Protein AF-A0A4Q2ZAL3-F1 (afdb_monomer)

Secondary structure (DSSP, 8-state):
-BTTT-TTT-BEEEEE-PPPTTSS---PPPPEEETTEEEEEGGGGSHHHHHHHHHHHT-S---HHHHHHHHHHHHHHHHHTTTSTHHHHHHHHH--TTS-HHHHHHHHHHH-SPTTGGGT-SSTGGGS-HHHHHHHHHHHHHHHHHHHHHHHHTT-EEEETTEEEE----TTS-HHHHHHHHHHHHHHHHHHHHHTTPPPS------HHHHHHHHHHHHHHHHHHHHHHHHS------

Nearest PDB structures (foldseek):
  7r44-assembly1_L  TM=2.556E-01  e=5.831E+00  Bos taurus
  7r4c-assembly1_L  TM=2.397E-01  e=5.200E+00  Bos taurus

Sequence (238 aa):
ASKQEDPVRGLAFDFLEDTPPGVPGEDHVLTGHAGGLVTINLDETDDPKRESARQQMGEMYRTVLGHFRHEVGHYYWDRLVRDTPRLEKFREVFGDERADYATALATHYAQGPMPDWQLRHVSAYAASHPWEDWAETWAHYLHIIDTLDTAAAEGLIVQDGQNQTVIQPPRGRPFAEIATEWRNVRLLLNGLNRSMGLPDPYPFFLAEAVIAKLTLIHQWVAEVGSAAQIAIPNPGLA

Mean predicted aligned error: 8.81 Å

Radius of gyration: 19.68 Å; Cα contacts (8 Å, |Δi|>4): 291; chains: 1; bounding box: 65×46×46 Å

Solvent-accessible surface area (backbone atoms only — not comparable to full-atom values): 13404 Å² total; per-residue (Å²): 103,41,33,89,76,29,75,76,80,8,47,46,77,47,79,43,64,60,50,62,91,93,49,94,70,76,48,77,58,68,62,44,65,56,77,33,37,33,35,41,32,52,59,52,73,38,68,72,56,32,52,49,54,25,62,75,68,70,44,96,81,78,47,59,70,50,50,54,34,24,38,51,23,48,43,47,39,62,74,64,23,76,87,43,87,46,39,64,61,44,34,77,74,57,36,68,64,84,55,60,63,70,61,31,46,53,46,28,77,74,69,49,56,63,87,74,44,57,54,58,25,70,44,64,67,22,59,34,39,31,62,42,31,47,10,46,45,38,22,51,43,51,52,52,47,56,52,38,36,52,38,23,75,72,62,40,67,48,77,58,91,92,45,77,44,70,46,57,62,48,80,96,52,63,55,72,59,46,53,54,50,46,51,53,51,49,52,50,53,30,48,53,28,49,75,72,75,40,74,54,86,70,82,66,56,80,26,72,50,30,48,50,53,42,40,51,54,52,51,57,52,51,53,52,53,51,53,52,57,70,70,50,76,77,89,71,84,131

Foldseek 3Di:
DACVVPVQLHADEAEDEQDDPPDPPRDDDDQADDRRYTYAYCLCVDPVSVVVVCVVQVPPDDHSLLSVQLRVQLSVCVVQEDPDPCVVVLCVQLNDQPPDLVVLVVCCVVPWADPPCLQAAFGSQLRSGSSSSRSNLRSVLCVLQVVLQVCLVVQHWFDDPPDIDGRHRPPPDQLVNSVVVSVRVQVVQQVVQVVVVHHRNRPTDCHPSSSVSSRVVNVSVNVVVVVVVVVPPPPDDD

pLDDT: mean 84.19, std 16.05, range [35.91, 98.62]

Structure (mmCIF, N/CA/C/O backbone):
data_AF-A0A4Q2ZAL3-F1
#
_entry.id   AF-A0A4Q2ZAL3-F1
#
loop_
_atom_site.group_PDB
_atom_site.id
_atom_site.type_symbol
_atom_site.label_atom_id
_atom_site.label_alt_id
_atom_site.label_comp_id
_atom_site.label_asym_id
_atom_site.label_entity_id
_atom_site.label_seq_id
_atom_site.pdbx_PDB_ins_code
_atom_site.Cartn_x
_atom_site.Cartn_y
_atom_site.Cartn_z
_atom_site.occupancy
_atom_site.B_iso_or_equiv
_atom_site.auth_seq_id
_atom_site.auth_comp_id
_atom_site.auth_asym_id
_atom_site.auth_atom_id
_atom_site.pdbx_PDB_model_num
ATOM 1 N N . ALA A 1 1 ? -7.501 -18.041 -8.853 1.00 69.56 1 ALA A N 1
ATOM 2 C CA . ALA A 1 1 ? -6.974 -19.341 -9.283 1.00 69.56 1 ALA A CA 1
ATOM 3 C C . ALA A 1 1 ? -5.495 -19.384 -8.939 1.00 69.56 1 ALA A C 1
ATOM 5 O O . ALA A 1 1 ? -4.805 -18.393 -9.178 1.00 69.56 1 ALA A O 1
ATOM 6 N N . SER A 1 2 ? -5.028 -20.464 -8.322 1.00 72.31 2 SER A N 1
ATOM 7 C CA . SER A 1 2 ? -3.588 -20.717 -8.160 1.00 72.31 2 SER A CA 1
ATOM 8 C C . SER A 1 2 ? -2.954 -21.050 -9.517 1.00 72.31 2 SER A C 1
ATOM 10 O O . SER A 1 2 ? -3.677 -21.354 -10.466 1.00 72.31 2 SER A O 1
ATOM 12 N N . LYS A 1 3 ? -1.618 -21.056 -9.638 1.00 76.44 3 LYS A N 1
ATOM 13 C CA . LYS A 1 3 ? -0.969 -21.575 -10.864 1.00 76.44 3 LYS A CA 1
ATOM 14 C C . LYS A 1 3 ? -1.270 -23.050 -11.159 1.00 76.44 3 LYS A C 1
ATOM 16 O O . LYS A 1 3 ? -1.117 -23.470 -12.299 1.00 76.44 3 LYS A O 1
ATOM 21 N N . GLN A 1 4 ? -1.710 -23.832 -10.170 1.00 72.25 4 GLN A N 1
ATOM 22 C CA . GLN A 1 4 ? -2.159 -25.211 -10.404 1.00 72.25 4 GLN A CA 1
ATOM 23 C C . GLN A 1 4 ? -3.511 -25.249 -11.132 1.00 72.25 4 GLN A C 1
ATOM 25 O O . GLN A 1 4 ? -3.756 -26.144 -11.935 1.00 72.25 4 GLN A O 1
ATOM 30 N N . GLU A 1 5 ? -4.377 -24.271 -10.865 1.00 73.62 5 GLU A N 1
ATOM 31 C CA . GLU A 1 5 ? -5.714 -24.158 -11.460 1.00 73.62 5 GLU A CA 1
ATOM 32 C C . GLU A 1 5 ? -5.703 -23.366 -12.776 1.00 73.62 5 GLU A C 1
ATOM 34 O O . GLU A 1 5 ? -6.435 -23.690 -13.707 1.00 73.62 5 GLU A O 1
ATOM 39 N N . ASP A 1 6 ? -4.867 -22.330 -12.864 1.00 78.69 6 ASP A N 1
ATOM 40 C CA . ASP A 1 6 ? -4.648 -21.514 -14.057 1.00 78.69 6 ASP A CA 1
ATOM 41 C C . ASP A 1 6 ? -3.136 -21.300 -14.247 1.00 78.69 6 ASP A C 1
ATOM 43 O O . ASP A 1 6 ? -2.566 -20.360 -13.687 1.00 78.69 6 ASP A O 1
ATOM 47 N N . PRO A 1 7 ? -2.456 -22.153 -15.033 1.00 81.00 7 PRO A N 1
ATOM 48 C CA . PRO A 1 7 ? -1.010 -22.053 -15.237 1.00 81.00 7 PRO A CA 1
ATOM 49 C C . PRO A 1 7 ? -0.554 -20.716 -15.835 1.00 81.00 7 PRO A C 1
ATOM 51 O O . PRO A 1 7 ? 0.577 -20.283 -15.604 1.00 81.00 7 PRO A O 1
ATOM 54 N N . VAL A 1 8 ? -1.434 -20.046 -16.586 1.00 76.12 8 VAL A N 1
ATOM 55 C CA . VAL A 1 8 ? -1.105 -18.830 -17.337 1.00 76.12 8 VAL A CA 1
ATOM 56 C C . VAL A 1 8 ? -1.305 -17.580 -16.484 1.00 76.12 8 VAL A C 1
ATOM 58 O O . VAL A 1 8 ? -0.465 -16.686 -16.518 1.00 76.12 8 VAL A O 1
ATOM 61 N N . ARG A 1 9 ? -2.395 -17.497 -15.713 1.00 79.50 9 ARG A N 1
ATOM 62 C CA . ARG A 1 9 ? -2.769 -16.279 -14.963 1.00 79.50 9 ARG A CA 1
ATOM 63 C C . ARG A 1 9 ? -2.878 -16.478 -13.458 1.00 79.50 9 ARG A C 1
ATOM 65 O O . ARG A 1 9 ? -3.244 -15.537 -12.758 1.00 79.50 9 ARG A O 1
ATOM 72 N N . GLY A 1 10 ? -2.618 -17.681 -12.964 1.00 71.44 10 GLY A N 1
ATOM 73 C CA . GLY A 1 10 ? -2.665 -17.990 -11.546 1.00 71.44 10 GLY A CA 1
ATOM 74 C C . GLY A 1 10 ? -1.479 -17.424 -10.771 1.00 71.44 10 GLY A C 1
ATOM 75 O O . GLY A 1 10 ? -0.425 -17.129 -11.344 1.00 71.44 10 GLY A O 1
ATOM 76 N N . LEU A 1 11 ? -1.675 -17.314 -9.457 1.00 82.69 11 LEU A N 1
ATOM 77 C CA . LEU A 1 11 ? -0.669 -16.878 -8.489 1.00 82.69 11 LEU A CA 1
ATOM 78 C C . LEU A 1 11 ? 0.021 -18.094 -7.849 1.00 82.69 11 LEU A C 1
ATOM 80 O O . LEU A 1 11 ? -0.647 -19.079 -7.513 1.00 82.69 11 LEU A O 1
ATOM 84 N N . ALA A 1 12 ? 1.338 -18.029 -7.690 1.00 78.50 12 ALA A N 1
ATOM 85 C CA . ALA A 1 12 ? 2.143 -18.970 -6.915 1.00 78.50 12 ALA A CA 1
ATOM 86 C C . ALA A 1 12 ? 3.263 -18.231 -6.180 1.00 78.50 12 ALA A C 1
ATOM 88 O O . ALA A 1 12 ? 3.610 -17.107 -6.545 1.00 78.50 12 ALA A O 1
ATOM 89 N N . PHE A 1 13 ? 3.817 -18.888 -5.165 1.00 82.25 13 PHE A N 1
ATOM 90 C CA . PHE A 1 13 ? 4.868 -18.346 -4.315 1.00 82.25 13 PHE A CA 1
ATOM 91 C C . PHE A 1 13 ? 6.033 -19.326 -4.260 1.00 82.25 13 PHE A C 1
ATOM 93 O O . PHE A 1 13 ? 5.815 -20.484 -3.902 1.00 82.25 13 PHE A O 1
ATOM 100 N N . ASP A 1 14 ? 7.231 -18.841 -4.575 1.00 80.62 14 ASP A N 1
ATOM 101 C CA . ASP A 1 14 ? 8.486 -19.571 -4.404 1.00 80.62 14 ASP A CA 1
ATOM 102 C C . ASP A 1 14 ? 9.310 -18.907 -3.300 1.00 80.62 14 ASP A C 1
ATOM 104 O O . ASP A 1 14 ? 9.553 -17.702 -3.315 1.00 80.62 14 ASP A O 1
ATOM 108 N N . PHE A 1 15 ? 9.744 -19.708 -2.331 1.00 78.69 15 PHE A N 1
ATOM 109 C CA . PHE A 1 15 ? 10.637 -19.282 -1.257 1.00 78.69 15 PHE A CA 1
ATOM 110 C C . PHE A 1 15 ? 11.988 -19.947 -1.492 1.00 78.69 15 PHE A C 1
ATOM 112 O O . PHE A 1 15 ? 12.093 -21.170 -1.386 1.00 78.69 15 PHE A O 1
ATOM 119 N N . LEU A 1 16 ? 12.993 -19.155 -1.860 1.00 77.81 16 LEU A N 1
ATOM 120 C CA . LEU A 1 16 ? 14.310 -19.645 -2.273 1.00 77.81 16 LEU A CA 1
ATOM 121 C C . LEU A 1 16 ? 15.399 -19.023 -1.391 1.00 77.81 16 LEU A C 1
ATOM 123 O O . LEU A 1 16 ? 15.228 -17.916 -0.898 1.00 77.81 16 LEU A O 1
ATOM 127 N N . GLU A 1 17 ? 16.504 -19.730 -1.184 1.00 74.38 17 GLU A N 1
ATOM 128 C CA . GLU A 1 17 ? 17.679 -19.249 -0.443 1.00 74.38 17 GLU A CA 1
ATOM 129 C C . GLU A 1 17 ? 18.852 -19.094 -1.413 1.00 74.38 17 GLU A C 1
ATOM 131 O O . GLU A 1 17 ? 18.935 -19.829 -2.403 1.00 74.38 17 GLU A O 1
ATOM 136 N N . ASP A 1 18 ? 19.752 -18.154 -1.126 1.00 70.88 18 ASP A N 1
ATOM 137 C CA . ASP A 1 18 ? 20.992 -18.008 -1.880 1.00 70.88 18 ASP A CA 1
ATOM 138 C C . ASP A 1 18 ? 21.815 -19.299 -1.830 1.00 70.88 18 ASP A C 1
ATOM 140 O O . ASP A 1 18 ? 21.928 -19.982 -0.806 1.00 70.88 18 ASP A O 1
ATOM 144 N N . THR A 1 19 ? 22.447 -19.623 -2.954 1.00 68.12 19 THR A N 1
ATOM 145 C CA . THR A 1 19 ? 23.342 -20.779 -3.002 1.00 68.12 19 THR A CA 1
ATOM 146 C C . THR A 1 19 ? 24.605 -20.467 -2.180 1.00 68.12 19 THR A C 1
ATOM 148 O O . THR A 1 19 ? 25.202 -19.407 -2.380 1.00 68.12 19 THR A O 1
ATOM 151 N N . PRO A 1 20 ? 25.058 -21.347 -1.261 1.00 61.41 20 PRO A N 1
ATOM 152 C CA . PRO A 1 20 ? 26.217 -21.057 -0.420 1.00 61.41 20 PRO A CA 1
ATOM 153 C C . PRO A 1 20 ? 27.490 -20.753 -1.233 1.00 61.41 20 PRO A C 1
ATOM 155 O O . PRO A 1 20 ? 27.716 -21.394 -2.267 1.00 61.41 20 PRO A O 1
ATOM 158 N N . PRO A 1 21 ? 28.375 -19.856 -0.748 1.00 57.16 21 PRO A N 1
ATOM 159 C CA . PRO A 1 21 ? 29.611 -19.512 -1.446 1.00 57.16 21 PRO A CA 1
ATOM 160 C C . PRO A 1 21 ? 30.461 -20.753 -1.753 1.00 57.16 21 PRO A C 1
ATOM 162 O O . PRO A 1 21 ? 30.741 -21.559 -0.861 1.00 57.16 21 PRO A O 1
ATOM 165 N N . GLY A 1 22 ? 30.911 -20.892 -3.003 1.00 56.88 22 GLY A N 1
ATOM 166 C CA . GLY A 1 22 ? 31.767 -22.004 -3.441 1.00 56.88 22 GLY A CA 1
ATOM 167 C C . GLY A 1 22 ? 31.043 -23.219 -4.036 1.00 56.88 22 GLY A C 1
ATOM 168 O O . GLY A 1 22 ? 31.703 -24.209 -4.365 1.00 56.88 22 GLY A O 1
ATOM 169 N N . VAL A 1 23 ? 29.721 -23.158 -4.220 1.00 59.03 23 VAL A N 1
ATOM 170 C CA . VAL A 1 23 ? 28.961 -24.127 -5.029 1.00 59.03 23 VAL A CA 1
ATOM 171 C C . VAL A 1 23 ? 28.851 -23.607 -6.475 1.00 59.03 23 VAL A C 1
ATOM 173 O O . VAL A 1 23 ? 28.611 -22.418 -6.670 1.00 59.03 23 VAL A O 1
ATOM 176 N N . PRO A 1 24 ? 29.039 -24.443 -7.519 1.00 46.25 24 PRO A N 1
ATOM 177 C CA . PRO A 1 24 ? 28.851 -24.009 -8.903 1.00 46.25 24 PRO A CA 1
ATOM 178 C C . PRO A 1 24 ? 27.399 -23.573 -9.155 1.00 46.25 24 PRO A C 1
ATOM 180 O O . PRO A 1 24 ? 26.490 -24.380 -8.977 1.00 46.25 24 PRO A O 1
ATOM 183 N N . GLY A 1 25 ? 27.214 -22.329 -9.608 1.00 55.16 25 GLY A N 1
ATOM 184 C CA . GLY A 1 25 ? 25.901 -21.690 -9.747 1.00 55.16 25 GLY A CA 1
ATOM 185 C C . GLY A 1 25 ? 25.604 -20.758 -8.574 1.00 55.16 25 GLY A C 1
ATOM 186 O O . GLY A 1 25 ? 24.650 -20.994 -7.847 1.00 55.16 25 GLY A O 1
ATOM 187 N N . GLU A 1 26 ? 26.452 -19.742 -8.360 1.00 49.91 26 GLU A N 1
ATOM 188 C CA . GLU A 1 26 ? 26.201 -18.648 -7.407 1.00 49.91 26 GLU A CA 1
ATOM 189 C C . GLU A 1 26 ? 24.982 -17.832 -7.864 1.00 49.91 26 GLU A C 1
ATOM 191 O O . GLU A 1 26 ? 25.101 -16.731 -8.402 1.00 49.91 26 GLU A O 1
ATOM 196 N N . ASP A 1 27 ? 23.799 -18.405 -7.688 1.00 60.34 27 ASP A N 1
ATOM 197 C CA . ASP A 1 27 ? 22.540 -17.748 -7.978 1.00 60.34 27 ASP A CA 1
ATOM 198 C C . ASP A 1 27 ? 22.143 -16.971 -6.723 1.00 60.34 27 ASP A C 1
ATOM 200 O O . ASP A 1 27 ? 21.700 -17.542 -5.723 1.00 60.34 27 ASP A O 1
ATOM 204 N N . HIS A 1 28 ? 22.369 -15.657 -6.768 1.00 65.69 28 HIS A N 1
ATOM 205 C CA . HIS A 1 28 ? 21.757 -14.730 -5.827 1.00 65.69 28 HIS A CA 1
ATOM 206 C C . HIS A 1 28 ? 20.267 -14.643 -6.157 1.00 65.69 28 HIS A C 1
ATOM 208 O O . HIS A 1 28 ? 19.887 -14.242 -7.264 1.00 65.69 28 HIS A O 1
ATOM 214 N N . VAL A 1 29 ? 19.419 -15.049 -5.217 1.00 70.88 29 VAL A N 1
ATOM 215 C CA . VAL A 1 29 ? 17.972 -15.023 -5.392 1.00 70.88 29 VAL A CA 1
ATOM 216 C C . VAL A 1 29 ? 17.500 -13.585 -5.216 1.00 70.88 29 VAL A C 1
ATOM 218 O O . VAL A 1 29 ? 17.662 -12.977 -4.162 1.00 70.88 29 VAL A O 1
ATOM 221 N N . LEU A 1 30 ? 16.858 -13.031 -6.240 1.00 70.62 30 LEU A N 1
ATOM 222 C CA . LEU A 1 30 ? 16.178 -11.746 -6.116 1.00 70.62 30 LEU A CA 1
ATOM 223 C C . LEU A 1 30 ? 14.709 -11.971 -5.761 1.00 70.62 30 LEU A C 1
ATOM 225 O O . LEU A 1 30 ? 14.020 -12.771 -6.398 1.00 70.62 30 LEU A O 1
ATOM 229 N N . THR A 1 31 ? 14.232 -11.232 -4.762 1.00 74.25 31 THR A N 1
ATOM 230 C CA . THR A 1 31 ? 12.798 -11.081 -4.520 1.00 74.25 31 THR A CA 1
ATOM 231 C C . THR A 1 31 ? 12.175 -10.297 -5.669 1.00 74.25 31 THR A C 1
ATOM 233 O O . THR A 1 31 ? 12.729 -9.287 -6.102 1.00 74.25 31 THR A O 1
ATOM 236 N N . GLY A 1 32 ? 11.042 -10.772 -6.178 1.00 75.19 32 GLY A N 1
ATOM 237 C CA . GLY A 1 32 ? 10.364 -10.147 -7.307 1.00 75.19 32 GLY A CA 1
ATOM 238 C C . GLY A 1 32 ? 9.157 -10.943 -7.786 1.00 75.19 32 GLY A C 1
ATOM 239 O O . GLY A 1 32 ? 8.795 -11.974 -7.211 1.00 75.19 32 GLY A O 1
ATOM 240 N N . HIS A 1 33 ? 8.558 -10.499 -8.888 1.00 82.44 33 HIS A N 1
ATOM 241 C CA . HIS A 1 33 ? 7.460 -11.199 -9.544 1.00 82.44 33 HIS A CA 1
ATOM 242 C C . HIS A 1 33 ? 7.735 -11.429 -11.033 1.00 82.44 33 HIS A C 1
ATOM 244 O O . HIS A 1 33 ? 8.322 -10.604 -11.730 1.00 82.44 33 HIS A O 1
ATOM 250 N N . ALA A 1 34 ? 7.234 -12.548 -11.552 1.00 80.00 34 ALA A N 1
ATOM 251 C CA . ALA A 1 34 ? 7.218 -12.840 -12.979 1.00 80.00 34 ALA A CA 1
ATOM 252 C C . ALA A 1 34 ? 5.958 -13.631 -13.346 1.00 80.00 34 ALA A C 1
ATOM 254 O O . ALA A 1 34 ? 5.788 -14.786 -12.957 1.00 80.00 34 ALA A O 1
ATOM 255 N N . GLY A 1 35 ? 5.038 -13.006 -14.091 1.00 71.62 35 GLY A N 1
ATOM 256 C CA . GLY A 1 35 ? 3.837 -13.674 -14.606 1.00 71.62 35 GLY A CA 1
ATOM 257 C C . GLY A 1 35 ? 2.975 -14.339 -13.526 1.00 71.62 35 GLY A C 1
ATOM 258 O O . GLY A 1 35 ? 2.424 -15.412 -13.765 1.00 71.62 35 GLY A O 1
ATOM 259 N N . GLY A 1 36 ? 2.897 -13.757 -12.326 1.00 70.38 36 GLY A N 1
ATOM 260 C CA . GLY A 1 36 ? 2.173 -14.315 -11.177 1.00 70.38 36 GLY A CA 1
ATOM 261 C C . GLY A 1 36 ? 2.925 -15.385 -10.381 1.00 70.38 36 GLY A C 1
ATOM 262 O O . GLY A 1 36 ? 2.322 -16.020 -9.524 1.00 70.38 36 GLY A O 1
ATOM 263 N N . LEU A 1 37 ? 4.207 -15.629 -10.645 1.00 79.44 37 LEU A N 1
ATOM 264 C CA . LEU A 1 37 ? 5.093 -16.268 -9.673 1.00 79.44 37 LEU A CA 1
ATOM 265 C C . LEU A 1 37 ? 5.758 -15.163 -8.852 1.00 79.44 37 LEU A C 1
ATOM 267 O O . LEU A 1 37 ? 6.435 -14.319 -9.432 1.00 79.44 37 LEU A O 1
ATOM 271 N N . VAL A 1 38 ? 5.524 -15.146 -7.543 1.00 79.50 38 VAL A N 1
ATOM 272 C CA . VAL A 1 38 ? 6.193 -14.238 -6.605 1.00 79.50 38 VAL A CA 1
ATOM 273 C C . VAL A 1 38 ? 7.307 -15.019 -5.919 1.00 79.50 38 VAL A C 1
ATOM 275 O O . VAL A 1 38 ? 7.030 -15.990 -5.213 1.00 79.50 38 VAL A O 1
ATOM 278 N N . THR A 1 39 ? 8.548 -14.605 -6.137 1.00 79.69 39 THR A N 1
ATOM 279 C CA . THR A 1 39 ? 9.733 -15.208 -5.525 1.00 79.69 39 THR A CA 1
ATOM 280 C C . THR A 1 39 ? 10.160 -14.358 -4.340 1.00 79.69 39 THR A C 1
ATOM 282 O O . THR A 1 39 ? 10.277 -13.143 -4.471 1.00 79.69 39 THR A O 1
ATOM 285 N N . ILE A 1 40 ? 10.397 -14.990 -3.195 1.00 75.12 40 ILE A N 1
ATOM 286 C CA . ILE A 1 40 ? 10.907 -14.352 -1.980 1.00 75.12 40 ILE A CA 1
ATOM 287 C C . ILE A 1 40 ? 12.257 -14.978 -1.644 1.00 75.12 40 ILE A C 1
ATOM 289 O O . ILE A 1 40 ? 12.344 -16.200 -1.480 1.00 75.12 40 ILE A O 1
ATOM 293 N N . ASN A 1 41 ? 13.291 -14.148 -1.501 1.00 75.81 41 ASN A N 1
ATOM 294 C CA . ASN A 1 41 ? 14.559 -14.605 -0.946 1.00 75.81 41 ASN A CA 1
ATOM 295 C C . ASN A 1 41 ? 14.422 -14.799 0.575 1.00 75.81 41 ASN A C 1
ATOM 297 O O . ASN A 1 41 ? 14.104 -13.866 1.315 1.00 75.81 41 ASN A O 1
ATOM 301 N N . LEU A 1 42 ? 14.669 -16.020 1.046 1.00 70.25 42 LEU A N 1
ATOM 302 C CA . LEU A 1 42 ? 14.643 -16.401 2.454 1.00 70.25 42 LEU A CA 1
ATOM 303 C C . LEU A 1 42 ? 15.673 -15.633 3.288 1.00 70.25 42 LEU A C 1
ATOM 305 O O . LEU A 1 42 ? 15.422 -15.398 4.468 1.00 70.25 42 LEU A O 1
ATOM 309 N N . ASP A 1 43 ? 16.758 -15.145 2.690 1.00 65.88 43 ASP A N 1
ATOM 310 C CA . ASP A 1 43 ? 17.723 -14.283 3.374 1.00 65.88 43 ASP A CA 1
ATOM 311 C C . ASP A 1 43 ? 17.122 -12.945 3.832 1.00 65.88 43 ASP A C 1
ATOM 313 O O . ASP A 1 43 ? 17.628 -12.334 4.775 1.00 65.88 43 ASP A O 1
ATOM 317 N N . GLU A 1 44 ? 16.000 -12.501 3.252 1.00 58.69 44 GLU A N 1
ATOM 318 C CA . GLU A 1 44 ? 15.270 -11.328 3.748 1.00 58.69 44 GLU A CA 1
ATOM 319 C C . GLU A 1 44 ? 14.560 -11.577 5.086 1.00 58.69 44 GLU A C 1
ATOM 321 O O . GLU A 1 44 ? 14.150 -10.624 5.753 1.00 58.69 44 GLU A O 1
ATOM 326 N N . THR A 1 45 ? 14.401 -12.842 5.490 1.00 55.88 45 THR A N 1
ATOM 327 C CA . THR A 1 45 ? 13.811 -13.215 6.785 1.00 55.88 45 THR A CA 1
ATOM 328 C C . THR A 1 45 ? 14.814 -13.141 7.942 1.00 55.88 45 THR A C 1
ATOM 330 O O . THR A 1 45 ? 14.394 -13.151 9.098 1.00 55.88 45 THR A O 1
ATOM 333 N N . ASP A 1 46 ? 16.115 -13.010 7.653 1.00 59.34 46 ASP A N 1
ATOM 334 C CA . ASP A 1 46 ? 17.182 -12.902 8.652 1.00 59.34 46 ASP A CA 1
ATOM 335 C C . ASP A 1 46 ? 17.393 -11.436 9.082 1.00 59.34 46 ASP A C 1
ATOM 337 O O . ASP A 1 46 ? 17.803 -10.579 8.294 1.00 59.34 46 ASP A O 1
ATOM 341 N N . ASP A 1 47 ? 17.104 -11.124 10.350 1.00 56.75 47 ASP A N 1
ATOM 342 C CA . ASP A 1 47 ? 17.050 -9.751 10.877 1.00 56.75 47 ASP A CA 1
ATOM 343 C C . ASP A 1 47 ? 18.338 -8.917 10.658 1.00 56.75 47 ASP A C 1
ATOM 345 O O . ASP A 1 47 ? 18.221 -7.754 10.257 1.00 56.75 47 ASP A O 1
ATOM 349 N N . PRO A 1 48 ? 19.566 -9.447 10.847 1.00 57.22 48 PRO A N 1
ATOM 350 C CA . PRO A 1 48 ? 20.811 -8.739 10.540 1.00 57.22 48 PRO A CA 1
ATOM 351 C C . PRO A 1 48 ? 21.017 -8.451 9.046 1.00 57.22 48 PRO A C 1
ATOM 353 O O . PRO A 1 48 ? 21.453 -7.352 8.692 1.00 57.22 48 PRO A O 1
ATOM 356 N N . LYS A 1 49 ? 20.702 -9.409 8.160 1.00 56.75 49 LYS A N 1
ATOM 357 C CA . LYS A 1 49 ? 20.824 -9.229 6.702 1.00 56.75 49 LYS A CA 1
ATOM 358 C C . LYS A 1 49 ? 19.795 -8.219 6.200 1.00 56.75 49 LYS A C 1
ATOM 360 O O . LYS A 1 49 ? 20.143 -7.311 5.444 1.00 56.75 49 LYS A O 1
ATOM 365 N N . ARG A 1 50 ? 18.561 -8.303 6.706 1.00 62.00 50 ARG A N 1
ATOM 366 C CA . ARG A 1 50 ? 17.481 -7.354 6.424 1.00 62.00 50 ARG A CA 1
ATOM 367 C C . ARG A 1 50 ? 17.833 -5.944 6.871 1.00 62.00 50 ARG A C 1
ATOM 369 O O . ARG A 1 50 ? 17.630 -5.010 6.106 1.00 62.00 50 ARG A O 1
ATOM 376 N N . GLU A 1 51 ? 18.389 -5.771 8.069 1.00 57.81 51 GLU A N 1
ATOM 377 C CA . GLU A 1 51 ? 18.816 -4.457 8.557 1.00 57.81 51 GLU A CA 1
ATOM 378 C C . GLU A 1 51 ? 19.956 -3.874 7.707 1.00 57.81 51 GLU A C 1
ATOM 380 O O . GLU A 1 51 ? 19.950 -2.681 7.406 1.00 57.81 51 GLU A O 1
ATOM 385 N N . SER A 1 52 ? 20.894 -4.710 7.245 1.00 55.25 52 SER A N 1
ATOM 386 C CA . SER A 1 52 ? 21.947 -4.278 6.319 1.00 55.25 52 SER A CA 1
ATOM 387 C C . SER A 1 52 ? 21.381 -3.853 4.961 1.00 55.25 52 SER A C 1
ATOM 389 O O . SER A 1 52 ? 21.701 -2.765 4.484 1.00 55.25 52 SER A O 1
ATOM 391 N N . ALA A 1 53 ? 20.486 -4.648 4.367 1.00 54.91 53 ALA A N 1
ATOM 392 C CA . ALA A 1 53 ? 19.810 -4.306 3.115 1.00 54.91 53 ALA A CA 1
ATOM 393 C C . ALA A 1 53 ? 18.957 -3.031 3.255 1.00 54.91 53 ALA A C 1
ATOM 395 O O . ALA A 1 53 ? 18.982 -2.160 2.385 1.00 54.91 53 ALA A O 1
ATOM 396 N N . ARG A 1 54 ? 18.267 -2.879 4.392 1.00 62.91 54 ARG A N 1
ATOM 397 C CA . ARG A 1 54 ? 17.488 -1.691 4.764 1.00 62.91 54 ARG A CA 1
ATOM 398 C C . ARG A 1 54 ? 18.357 -0.431 4.790 1.00 62.91 54 ARG A C 1
ATOM 400 O O . ARG A 1 54 ? 17.980 0.592 4.223 1.00 62.91 54 ARG A O 1
ATOM 407 N N . GLN A 1 55 ? 19.535 -0.512 5.411 1.00 54.66 55 GLN A N 1
ATOM 408 C CA . GLN A 1 55 ? 20.492 0.596 5.477 1.00 54.66 55 GLN A CA 1
ATOM 409 C C . GLN A 1 55 ? 21.121 0.911 4.115 1.00 54.66 55 GLN A C 1
ATOM 411 O O . GLN A 1 55 ? 21.279 2.084 3.786 1.00 54.66 55 GLN A O 1
ATOM 416 N N . GLN A 1 56 ? 21.447 -0.109 3.315 1.00 46.09 56 GLN A N 1
ATOM 417 C CA . GLN A 1 56 ? 22.057 0.063 1.991 1.00 46.09 56 GLN A CA 1
ATOM 418 C C . GLN A 1 56 ? 21.112 0.727 0.980 1.00 46.09 56 GLN A C 1
ATOM 420 O O . GLN A 1 56 ? 21.575 1.494 0.141 1.00 46.09 56 GLN A O 1
ATOM 425 N N . MET A 1 57 ? 19.803 0.475 1.079 1.00 51.88 57 MET A N 1
ATOM 426 C CA . MET A 1 57 ? 18.795 1.053 0.177 1.00 51.88 57 MET A CA 1
ATOM 427 C C . MET A 1 57 ? 18.135 2.329 0.723 1.00 51.88 57 MET A C 1
ATOM 429 O O . MET A 1 5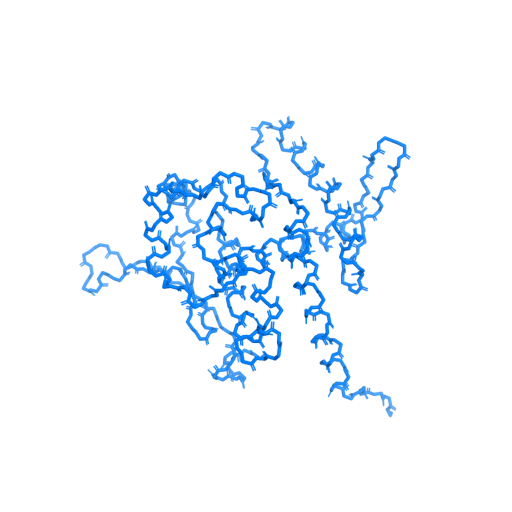7 ? 17.362 2.972 0.021 1.00 51.88 57 MET A O 1
ATOM 433 N N . GLY A 1 58 ? 18.446 2.734 1.962 1.00 48.91 58 GLY A N 1
ATOM 434 C CA . GLY A 1 58 ? 17.891 3.948 2.576 1.00 48.91 58 GLY A CA 1
ATOM 435 C C . GLY A 1 58 ? 16.392 3.864 2.893 1.00 48.91 58 GLY A C 1
ATOM 436 O O . GLY A 1 58 ? 15.742 4.886 3.119 1.00 48.91 58 GLY A O 1
ATOM 437 N N . GLU A 1 59 ? 15.827 2.659 2.927 1.00 56.66 59 GLU A N 1
ATOM 438 C CA . GLU A 1 59 ? 14.394 2.440 3.098 1.00 56.66 59 GLU A CA 1
ATOM 439 C C . GLU A 1 59 ? 14.071 2.227 4.576 1.00 56.66 59 GLU A C 1
ATOM 441 O O . GLU A 1 59 ? 14.441 1.220 5.158 1.00 56.66 59 GLU A O 1
ATOM 446 N N . MET A 1 60 ? 13.348 3.140 5.232 1.00 49.31 60 MET A N 1
ATOM 447 C CA . MET A 1 60 ? 13.051 2.991 6.670 1.00 49.31 60 MET A CA 1
ATOM 448 C C . MET A 1 60 ? 12.230 1.735 7.021 1.00 49.31 60 MET A C 1
ATOM 450 O O . MET A 1 60 ? 12.221 1.333 8.189 1.00 49.31 60 MET A O 1
ATOM 454 N N . TYR A 1 61 ? 11.546 1.116 6.053 1.00 52.84 61 TYR A N 1
ATOM 455 C CA . TYR A 1 61 ? 10.505 0.123 6.305 1.00 52.84 61 TYR A CA 1
ATOM 456 C C . TYR A 1 61 ? 10.521 -1.038 5.297 1.00 52.84 61 TYR A C 1
ATOM 458 O O . TYR A 1 61 ? 9.627 -1.172 4.468 1.00 52.84 61 TYR A O 1
ATOM 466 N N . ARG A 1 62 ? 11.532 -1.907 5.396 1.00 64.19 62 ARG A N 1
ATOM 467 C CA . ARG A 1 62 ? 11.630 -3.139 4.599 1.00 64.19 62 ARG A CA 1
ATOM 468 C C . ARG A 1 62 ? 11.325 -4.356 5.483 1.00 64.19 62 ARG A C 1
ATOM 470 O O . ARG A 1 62 ? 12.072 -4.669 6.414 1.00 64.19 62 ARG A O 1
ATOM 477 N N . THR A 1 63 ? 10.183 -5.005 5.251 1.00 70.38 63 THR A N 1
ATOM 478 C CA . THR A 1 63 ? 9.800 -6.282 5.886 1.00 70.38 63 THR A CA 1
ATOM 479 C C . THR A 1 63 ? 9.446 -7.285 4.797 1.00 70.38 63 THR A C 1
ATOM 481 O O . THR A 1 63 ? 8.912 -6.884 3.765 1.00 70.38 63 THR A O 1
ATOM 484 N N . VAL A 1 64 ? 9.672 -8.577 5.043 1.00 74.00 64 VAL A N 1
ATOM 485 C CA . VAL A 1 64 ? 9.327 -9.647 4.085 1.00 74.00 64 VAL A CA 1
ATOM 486 C C . VAL A 1 64 ? 7.844 -9.610 3.722 1.00 74.00 64 VAL A C 1
ATOM 488 O O . VAL A 1 64 ? 7.478 -9.691 2.555 1.00 74.00 64 VAL A O 1
ATOM 491 N N . LEU A 1 65 ? 6.974 -9.399 4.715 1.00 79.50 65 LEU A N 1
ATOM 492 C CA . LEU A 1 65 ? 5.539 -9.250 4.472 1.00 79.50 65 LEU A CA 1
ATOM 493 C C . LEU A 1 65 ? 5.218 -7.993 3.643 1.00 79.50 65 LEU A C 1
ATOM 495 O O . LEU A 1 65 ? 4.275 -8.001 2.858 1.00 79.50 65 LEU A O 1
ATOM 499 N N . GLY A 1 66 ? 5.993 -6.919 3.806 1.00 81.56 66 GLY A N 1
ATOM 500 C CA . GLY A 1 66 ? 5.905 -5.717 2.979 1.00 81.56 66 GLY A CA 1
ATOM 501 C C . GLY A 1 66 ? 6.202 -6.011 1.509 1.00 81.56 66 GLY A C 1
ATOM 502 O O . GLY A 1 66 ? 5.354 -5.730 0.667 1.00 81.56 66 GLY A O 1
ATOM 503 N N . HIS A 1 67 ? 7.335 -6.654 1.212 1.00 81.00 67 HIS A N 1
ATOM 504 C CA . HIS A 1 67 ? 7.669 -7.067 -0.159 1.00 81.00 67 HIS A CA 1
ATOM 505 C C . HIS A 1 67 ? 6.654 -8.011 -0.751 1.00 81.00 67 HIS A C 1
ATOM 507 O O . HIS A 1 67 ? 6.210 -7.824 -1.874 1.00 81.00 67 HIS A O 1
ATOM 513 N N . PHE A 1 68 ? 6.223 -8.994 0.026 1.00 83.12 68 PHE A N 1
ATOM 514 C CA . PHE A 1 68 ? 5.204 -9.915 -0.429 1.00 83.12 68 PHE A CA 1
ATOM 515 C C . PHE A 1 68 ? 3.945 -9.174 -0.892 1.00 83.12 68 PHE A C 1
ATOM 517 O O . PHE A 1 68 ? 3.403 -9.450 -1.961 1.00 83.12 68 PHE A O 1
ATOM 524 N N . ARG A 1 69 ? 3.492 -8.186 -0.114 1.00 91.00 69 ARG A N 1
ATOM 525 C CA . ARG A 1 69 ? 2.342 -7.357 -0.481 1.00 91.00 69 ARG A CA 1
ATOM 526 C C . ARG A 1 69 ? 2.618 -6.479 -1.711 1.00 91.00 69 ARG A C 1
ATOM 528 O O . ARG A 1 69 ? 1.695 -6.282 -2.498 1.00 91.00 69 ARG A O 1
ATOM 535 N N . HIS A 1 70 ? 3.846 -5.993 -1.879 1.00 89.38 70 HIS A N 1
ATOM 536 C CA . HIS A 1 70 ? 4.294 -5.232 -3.049 1.00 89.38 70 HIS A CA 1
ATOM 537 C C . HIS A 1 70 ? 4.246 -6.083 -4.329 1.00 89.38 70 HIS A C 1
ATOM 539 O O . HIS A 1 70 ? 3.560 -5.725 -5.286 1.00 89.38 70 HIS A O 1
ATOM 545 N N . GLU A 1 71 ? 4.848 -7.273 -4.314 1.00 86.81 71 GLU A N 1
ATOM 546 C CA . GLU A 1 71 ? 4.851 -8.193 -5.459 1.00 86.81 71 GLU A CA 1
ATOM 547 C C . GLU A 1 71 ? 3.444 -8.686 -5.818 1.00 86.81 71 GLU A C 1
ATOM 549 O O . GLU A 1 71 ? 3.065 -8.783 -6.990 1.00 86.81 71 GLU A O 1
ATOM 554 N N . VAL A 1 72 ? 2.608 -8.929 -4.804 1.00 89.25 72 VAL A N 1
ATOM 555 C CA . VAL A 1 72 ? 1.177 -9.186 -5.008 1.00 89.25 72 VAL A CA 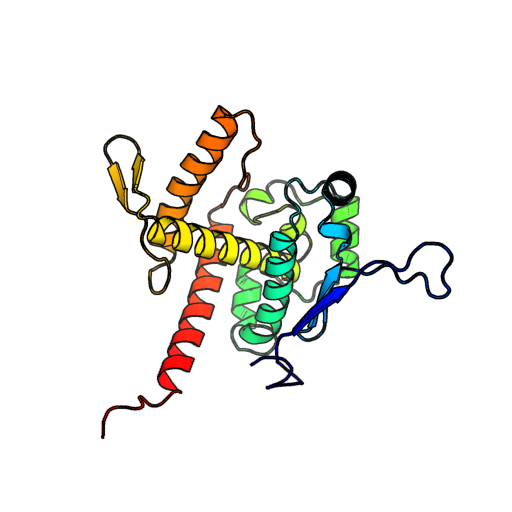1
ATOM 556 C C . VAL A 1 72 ? 0.501 -7.989 -5.690 1.00 89.25 72 VAL A C 1
ATOM 558 O O . VAL A 1 72 ? -0.373 -8.184 -6.536 1.00 89.25 72 VAL A O 1
ATOM 561 N N . GLY A 1 73 ? 0.911 -6.762 -5.372 1.00 94.56 73 GLY A N 1
ATOM 562 C CA . GLY A 1 73 ? 0.444 -5.546 -6.030 1.00 94.56 73 GLY A CA 1
ATOM 563 C C . GLY A 1 73 ? 0.719 -5.538 -7.529 1.00 94.56 73 GLY A C 1
ATOM 564 O O . GLY A 1 73 ? -0.211 -5.306 -8.308 1.00 94.56 73 GLY A O 1
ATOM 565 N N . HIS A 1 74 ? 1.936 -5.872 -7.956 1.00 93.69 74 HIS A N 1
ATOM 566 C CA . HIS A 1 74 ? 2.247 -6.006 -9.380 1.00 93.69 74 HIS A CA 1
ATOM 567 C C . HIS A 1 74 ? 1.415 -7.088 -10.067 1.00 93.69 74 HIS A C 1
ATOM 569 O O . HIS A 1 74 ? 0.840 -6.845 -11.130 1.00 93.69 74 HIS A O 1
ATOM 575 N N . TYR A 1 75 ? 1.261 -8.253 -9.431 1.00 90.69 75 TYR A N 1
ATOM 576 C CA . TYR A 1 75 ? 0.375 -9.294 -9.948 1.00 90.69 75 TYR A CA 1
ATOM 577 C C . TYR A 1 75 ? -1.056 -8.769 -10.152 1.00 90.69 75 TYR A C 1
ATOM 579 O O . TYR A 1 75 ? -1.658 -8.985 -11.205 1.00 90.69 75 TYR A O 1
ATOM 587 N N . TYR A 1 76 ? -1.615 -8.029 -9.190 1.00 94.38 76 TYR A N 1
ATOM 588 C CA . TYR A 1 76 ? -2.951 -7.455 -9.350 1.00 94.38 76 TYR A CA 1
ATOM 589 C C . TYR A 1 76 ? -3.009 -6.308 -10.361 1.00 94.38 76 TYR A C 1
ATOM 591 O O . TYR A 1 76 ? -4.071 -6.107 -10.950 1.00 94.38 76 TYR A O 1
ATOM 599 N N . TRP A 1 77 ? -1.905 -5.613 -10.641 1.00 96.88 77 TRP A N 1
ATOM 600 C CA . TRP A 1 77 ? -1.841 -4.658 -11.749 1.00 96.88 77 TRP A CA 1
ATOM 601 C C . TRP A 1 77 ? -2.100 -5.346 -13.094 1.00 96.88 77 TRP A C 1
ATOM 603 O O . TRP A 1 77 ? -2.962 -4.915 -13.862 1.00 96.88 77 TRP A O 1
ATOM 613 N N . ASP A 1 78 ? -1.437 -6.479 -13.344 1.00 92.50 78 ASP A N 1
ATOM 614 C CA . ASP A 1 78 ? -1.643 -7.272 -14.563 1.00 92.50 78 ASP A CA 1
ATOM 615 C C . ASP A 1 78 ? -3.091 -7.760 -14.689 1.00 92.50 78 ASP A C 1
ATOM 617 O O . ASP A 1 78 ? -3.654 -7.838 -15.783 1.00 92.50 78 ASP A O 1
ATOM 621 N N . ARG A 1 79 ? -3.726 -8.091 -13.559 1.00 91.25 79 ARG A N 1
ATOM 622 C CA . ARG A 1 79 ? -5.090 -8.633 -13.545 1.00 91.25 79 ARG A CA 1
ATOM 623 C C . ARG A 1 79 ? -6.172 -7.566 -13.646 1.00 91.25 79 ARG A C 1
ATOM 625 O O . ARG A 1 79 ? -7.220 -7.841 -14.232 1.00 91.25 79 ARG A O 1
ATOM 632 N N . LEU A 1 80 ? -5.951 -6.401 -13.044 1.00 95.00 80 LEU A N 1
ATOM 633 C CA . LEU A 1 80 ? -6.960 -5.355 -12.897 1.00 95.00 80 LEU A CA 1
ATOM 634 C C . LEU A 1 80 ? -6.770 -4.195 -13.872 1.00 95.00 80 LEU A C 1
ATOM 636 O O . LEU A 1 80 ? -7.744 -3.474 -14.069 1.00 95.00 80 LEU A O 1
ATOM 640 N N . VAL A 1 81 ? -5.574 -4.001 -14.442 1.00 96.56 81 VAL A N 1
ATOM 641 C CA . VAL A 1 81 ? -5.205 -2.772 -15.165 1.00 96.56 81 VAL A CA 1
ATOM 642 C C . VAL A 1 81 ? -4.718 -3.037 -16.594 1.00 96.56 81 VAL A C 1
ATOM 644 O O . VAL A 1 81 ? -5.431 -2.620 -17.508 1.00 96.56 81 VAL A O 1
ATOM 647 N N . ARG A 1 82 ? -3.571 -3.724 -16.786 1.00 91.88 82 ARG A N 1
ATOM 648 C CA . ARG A 1 82 ? -2.752 -3.785 -18.031 1.00 91.88 82 ARG A CA 1
ATOM 649 C C . ARG A 1 82 ? -3.543 -3.836 -19.348 1.00 91.88 82 ARG A C 1
ATOM 651 O O . ARG A 1 82 ? -3.239 -3.080 -20.261 1.00 91.88 82 ARG A O 1
ATOM 658 N N . ASP A 1 83 ? -4.576 -4.675 -19.419 1.00 93.50 83 ASP A N 1
ATOM 659 C CA . ASP A 1 83 ? -5.372 -4.915 -20.635 1.00 93.50 83 ASP A CA 1
ATOM 660 C C . ASP A 1 83 ? -6.873 -4.659 -20.419 1.00 93.50 83 ASP A C 1
ATOM 662 O O . ASP A 1 83 ? -7.739 -5.394 -20.901 1.00 93.50 83 ASP A O 1
ATOM 666 N N . THR A 1 84 ? -7.207 -3.635 -19.635 1.00 94.75 84 THR A N 1
ATOM 667 C CA . THR A 1 84 ? -8.593 -3.303 -19.281 1.00 94.75 84 THR A CA 1
ATOM 668 C C . THR A 1 84 ? -8.901 -1.824 -19.534 1.00 94.75 84 THR A C 1
ATOM 670 O O . THR A 1 84 ? -7.987 -1.000 -19.587 1.00 94.75 84 THR A O 1
ATOM 673 N N . PRO A 1 85 ? -10.188 -1.426 -19.585 1.00 95.44 85 PRO A N 1
ATOM 674 C CA . PRO A 1 85 ? -10.567 -0.012 -19.637 1.00 95.44 85 PRO A CA 1
ATOM 675 C C . PRO A 1 85 ? -10.080 0.828 -18.441 1.00 95.44 85 PRO A C 1
ATOM 677 O O . PRO A 1 85 ? -10.149 2.053 -18.492 1.00 95.44 85 PRO A O 1
ATOM 680 N N . ARG A 1 86 ? -9.591 0.198 -17.359 1.00 97.19 86 ARG A N 1
ATOM 681 C CA . ARG A 1 86 ? -9.054 0.896 -16.181 1.00 97.19 86 ARG A CA 1
ATOM 682 C C . ARG A 1 86 ? -7.681 1.522 -16.432 1.00 97.19 86 ARG A C 1
ATOM 684 O O . ARG A 1 86 ? -7.290 2.382 -15.649 1.00 97.19 86 ARG A O 1
ATOM 691 N N . LEU A 1 87 ? -6.975 1.147 -17.504 1.00 97.81 87 LEU A N 1
ATOM 692 C CA . LEU A 1 87 ? -5.631 1.655 -17.803 1.00 97.81 87 LEU A CA 1
ATOM 693 C C . LEU A 1 87 ? -5.587 3.183 -17.959 1.00 97.81 87 LEU A C 1
ATOM 695 O O . LEU A 1 87 ? -4.680 3.826 -17.440 1.00 97.81 87 LEU A O 1
ATOM 699 N N . GLU A 1 88 ? -6.588 3.792 -18.596 1.00 97.38 88 GLU A N 1
ATOM 700 C CA . GLU A 1 88 ? -6.630 5.257 -18.718 1.00 97.38 88 GLU A CA 1
ATOM 701 C C . GLU A 1 88 ? -6.817 5.923 -17.351 1.00 97.38 88 GLU A C 1
ATOM 703 O O . GLU A 1 88 ? -6.097 6.857 -17.000 1.00 97.38 88 GLU A O 1
ATOM 708 N N . LYS A 1 89 ? -7.704 5.374 -16.511 1.00 97.88 89 LYS A N 1
ATOM 709 C CA . LYS A 1 89 ? -7.898 5.892 -15.154 1.00 97.88 89 LYS A CA 1
ATOM 710 C C . LYS A 1 89 ? -6.666 5.692 -14.270 1.00 97.88 89 LYS A C 1
ATOM 712 O O . LYS A 1 89 ? -6.369 6.537 -13.430 1.00 97.88 89 LYS A O 1
ATOM 717 N N . PHE A 1 90 ? -5.950 4.587 -14.459 1.00 98.44 90 PHE A N 1
ATOM 718 C CA . PHE A 1 90 ? -4.662 4.350 -13.823 1.00 98.44 90 PHE A CA 1
ATOM 719 C C . PHE A 1 90 ? -3.675 5.469 -14.172 1.00 98.44 90 PHE A C 1
ATOM 721 O O . PHE A 1 90 ? -3.120 6.082 -13.262 1.00 98.44 90 PHE A O 1
ATOM 728 N N . ARG A 1 91 ? -3.524 5.805 -15.459 1.00 97.94 91 ARG A N 1
ATOM 729 C CA . ARG A 1 91 ? -2.589 6.848 -15.906 1.00 97.94 91 ARG A CA 1
ATOM 730 C C . ARG A 1 91 ? -2.934 8.235 -15.384 1.00 97.94 91 ARG A C 1
ATOM 732 O O . ARG A 1 91 ? -2.032 8.997 -15.051 1.00 97.94 91 ARG A O 1
ATOM 739 N N . GLU A 1 92 ? -4.220 8.549 -15.253 1.00 97.25 92 GLU A N 1
ATOM 740 C CA . GLU A 1 92 ? -4.669 9.800 -14.629 1.00 97.25 92 GLU A CA 1
ATOM 741 C C . GLU A 1 92 ? -4.237 9.928 -13.159 1.00 97.25 92 GLU A C 1
ATOM 743 O O . GLU A 1 92 ? -4.013 11.039 -12.681 1.00 97.25 92 GLU A O 1
ATOM 748 N N . VAL A 1 93 ? -4.168 8.812 -12.426 1.00 97.62 93 VAL A N 1
ATOM 749 C CA . VAL A 1 93 ? -4.014 8.805 -10.962 1.00 97.62 93 VAL A CA 1
ATOM 750 C C . VAL A 1 93 ? -2.585 8.476 -10.513 1.00 97.62 93 VAL A C 1
ATOM 752 O O . VAL A 1 93 ? -2.093 9.080 -9.559 1.00 97.62 93 VAL A O 1
ATOM 755 N N . PHE A 1 94 ? -1.920 7.536 -11.184 1.00 97.94 94 PHE A N 1
ATOM 756 C CA . PHE A 1 94 ? -0.565 7.065 -10.866 1.00 97.94 94 PHE A CA 1
ATOM 757 C C . PHE A 1 94 ? 0.500 7.623 -11.820 1.00 97.94 94 PHE A C 1
ATOM 759 O O . PHE A 1 94 ? 1.666 7.727 -11.448 1.00 97.94 94 PHE A O 1
ATOM 766 N N . GLY A 1 95 ? 0.108 8.035 -13.028 1.0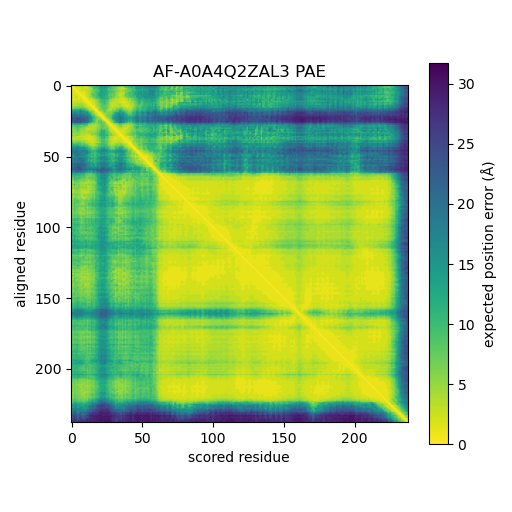0 96.81 95 GLY A N 1
ATOM 767 C CA . GLY A 1 95 ? 1.019 8.481 -14.082 1.00 96.81 95 GLY A CA 1
ATOM 768 C C . GLY A 1 95 ? 1.223 7.440 -15.184 1.00 96.81 95 GLY A C 1
ATOM 769 O O . GLY A 1 95 ? 0.666 6.346 -15.150 1.00 96.81 95 GLY A O 1
ATOM 770 N N . ASP A 1 96 ? 2.013 7.804 -16.193 1.00 96.88 96 ASP A N 1
ATOM 771 C CA . ASP A 1 96 ? 2.225 6.988 -17.393 1.00 96.88 96 ASP A CA 1
ATOM 772 C C . ASP A 1 96 ? 3.300 5.916 -17.171 1.00 96.88 96 ASP A C 1
ATOM 774 O O . ASP A 1 96 ? 4.494 6.208 -17.106 1.00 96.88 96 ASP A O 1
ATOM 778 N N . GLU A 1 97 ? 2.873 4.660 -17.075 1.00 96.56 97 GLU A N 1
ATOM 779 C CA . GLU A 1 97 ? 3.736 3.500 -16.848 1.00 96.56 97 GLU A CA 1
ATOM 780 C C . GLU A 1 97 ? 4.638 3.143 -18.032 1.00 96.56 97 GLU A C 1
ATOM 782 O O . GLU A 1 97 ? 5.473 2.253 -17.909 1.00 96.56 97 GLU A O 1
ATOM 787 N N . ARG A 1 98 ? 4.461 3.791 -19.189 1.00 96.56 98 ARG A N 1
ATOM 788 C CA . ARG A 1 98 ? 5.293 3.553 -20.379 1.00 96.56 98 ARG A CA 1
ATOM 789 C C . ARG A 1 98 ? 6.653 4.239 -20.298 1.00 96.56 98 ARG A C 1
ATOM 791 O O . ARG A 1 98 ? 7.450 4.096 -21.227 1.00 96.56 98 ARG A O 1
ATOM 798 N N . ALA A 1 99 ? 6.901 5.023 -19.247 1.00 94.50 99 ALA A N 1
ATOM 799 C CA . ALA A 1 99 ? 8.230 5.533 -18.956 1.00 94.50 99 ALA A CA 1
ATOM 800 C C . ALA A 1 99 ? 9.240 4.372 -18.907 1.00 94.50 99 ALA A C 1
ATOM 802 O O . ALA A 1 99 ? 8.913 3.264 -18.489 1.00 94.50 99 ALA A O 1
ATOM 803 N N . ASP A 1 100 ? 10.469 4.607 -19.369 1.00 96.94 100 ASP A N 1
ATOM 804 C CA . ASP A 1 100 ? 11.486 3.557 -19.351 1.00 96.94 100 ASP A CA 1
ATOM 805 C C . ASP A 1 100 ? 11.847 3.203 -17.904 1.00 96.94 100 ASP A C 1
ATOM 807 O O . ASP A 1 100 ? 12.418 4.017 -17.174 1.00 96.94 100 ASP A O 1
ATOM 811 N N . TYR A 1 101 ? 11.499 1.982 -17.501 1.00 90.62 101 TYR A N 1
ATOM 812 C CA . TYR A 1 101 ? 11.607 1.518 -16.122 1.00 90.62 101 TYR A CA 1
ATOM 813 C C . TYR A 1 101 ? 13.041 1.592 -15.581 1.00 90.62 101 TYR A C 1
ATOM 815 O O . TYR A 1 101 ? 13.282 2.136 -14.503 1.00 90.62 101 TYR A O 1
ATOM 823 N N . ALA A 1 102 ? 14.012 1.102 -16.358 1.00 90.31 102 ALA A N 1
ATOM 824 C CA . ALA A 1 102 ? 15.413 1.069 -15.947 1.00 90.31 102 ALA A CA 1
ATOM 825 C C . ALA A 1 102 ? 15.984 2.484 -15.773 1.00 90.31 102 ALA A C 1
ATOM 827 O O . ALA A 1 102 ? 16.673 2.770 -14.793 1.00 90.31 102 ALA A O 1
ATOM 828 N N . THR A 1 103 ? 15.655 3.391 -16.694 1.00 94.56 103 THR A N 1
ATOM 829 C CA . THR A 1 103 ? 16.054 4.801 -16.619 1.00 94.56 103 THR A CA 1
ATOM 830 C C . THR A 1 103 ? 15.396 5.509 -15.435 1.00 94.56 103 THR A C 1
ATOM 832 O O . THR A 1 103 ? 16.054 6.301 -14.755 1.00 94.56 103 THR A O 1
ATOM 835 N N . ALA A 1 104 ? 14.121 5.225 -15.161 1.00 93.69 104 ALA A N 1
ATOM 836 C CA . ALA A 1 104 ? 13.383 5.811 -14.046 1.00 93.69 104 ALA A CA 1
ATOM 837 C C . ALA A 1 104 ? 13.997 5.418 -12.690 1.00 93.69 104 ALA A C 1
ATOM 839 O O . ALA A 1 104 ? 14.302 6.296 -11.879 1.00 93.69 104 ALA A O 1
ATOM 840 N N . LEU A 1 105 ? 14.300 4.130 -12.486 1.00 88.31 105 LEU A N 1
ATOM 841 C CA . LEU A 1 105 ? 14.986 3.658 -11.277 1.00 88.31 105 LEU A CA 1
ATOM 842 C C . LEU A 1 105 ? 16.409 4.203 -11.158 1.00 88.31 105 LEU A C 1
ATOM 844 O O . LEU A 1 105 ? 16.792 4.684 -10.093 1.00 88.31 105 LEU A O 1
ATOM 848 N N . ALA A 1 106 ? 17.189 4.187 -12.242 1.00 88.62 106 ALA A N 1
ATOM 849 C CA . ALA A 1 106 ? 18.539 4.748 -12.228 1.00 88.62 106 ALA A CA 1
ATOM 850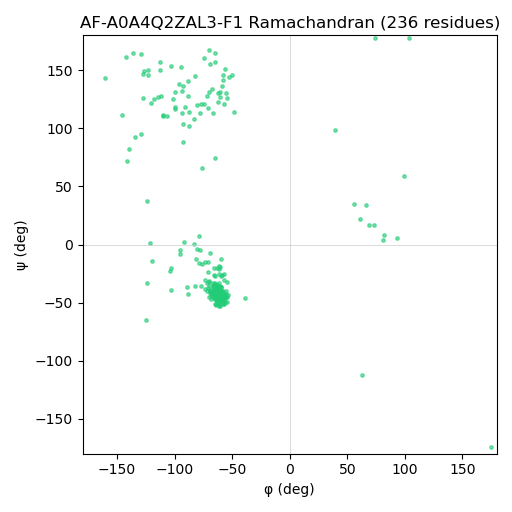 C C . ALA A 1 106 ? 18.525 6.234 -11.831 1.00 88.62 106 ALA A C 1
ATOM 852 O O . ALA A 1 106 ? 19.356 6.679 -11.039 1.00 88.62 106 ALA A O 1
ATOM 853 N N . THR A 1 107 ? 17.543 6.991 -12.328 1.00 92.12 107 THR A N 1
ATOM 854 C CA . THR A 1 107 ? 17.337 8.397 -11.955 1.00 92.12 107 THR A CA 1
ATOM 855 C C . THR A 1 107 ? 16.965 8.528 -10.481 1.00 92.12 107 THR A C 1
ATOM 857 O O . THR A 1 107 ? 17.561 9.349 -9.785 1.00 92.12 107 THR A O 1
ATOM 860 N N . HIS A 1 108 ? 16.037 7.703 -9.987 1.00 91.00 108 HIS A N 1
ATOM 861 C CA . HIS A 1 108 ? 15.632 7.700 -8.583 1.00 91.00 108 HIS A CA 1
ATOM 862 C C . HIS A 1 108 ? 16.812 7.429 -7.641 1.00 91.00 108 HIS A C 1
ATOM 864 O O . HIS A 1 108 ? 17.008 8.174 -6.687 1.00 91.00 108 HIS A O 1
ATOM 870 N N . TYR A 1 109 ? 17.648 6.428 -7.922 1.00 85.88 109 TYR A N 1
ATOM 871 C CA . TYR A 1 109 ? 18.816 6.140 -7.083 1.00 85.88 109 TYR A CA 1
ATOM 872 C C . TYR A 1 109 ? 19.910 7.209 -7.184 1.00 85.88 109 TYR A C 1
ATOM 874 O O . TYR A 1 109 ? 20.611 7.464 -6.207 1.00 85.88 109 TYR A O 1
ATOM 882 N N . ALA A 1 110 ? 20.059 7.854 -8.344 1.00 91.19 110 ALA A N 1
ATOM 883 C CA . ALA A 1 110 ? 21.058 8.902 -8.533 1.00 91.19 110 ALA A CA 1
ATOM 884 C C . ALA A 1 110 ? 20.657 10.246 -7.901 1.00 91.19 110 ALA A C 1
ATOM 886 O O . ALA A 1 110 ? 21.525 10.985 -7.437 1.00 91.19 110 ALA A O 1
ATOM 887 N N . GLN A 1 111 ? 19.368 10.593 -7.926 1.00 93.06 111 GLN A N 1
ATOM 888 C CA . GLN A 1 111 ? 18.882 11.940 -7.592 1.00 93.06 111 GLN A CA 1
ATOM 889 C C . GLN A 1 111 ? 17.915 11.969 -6.404 1.00 93.06 111 GLN A C 1
ATOM 891 O O . GLN A 1 111 ? 17.658 13.037 -5.850 1.00 93.06 111 GLN A O 1
ATOM 896 N N . GLY A 1 112 ? 17.399 10.814 -5.989 1.00 89.75 112 GLY A N 1
ATOM 897 C CA . GLY A 1 112 ? 16.293 10.707 -5.050 1.00 89.75 112 GLY A CA 1
ATOM 898 C C . GLY A 1 112 ? 14.945 11.083 -5.678 1.00 89.75 112 GLY A C 1
ATOM 899 O O . GLY A 1 112 ? 14.859 11.463 -6.850 1.00 89.75 112 GLY A O 1
ATOM 900 N N . PRO A 1 113 ? 13.852 10.976 -4.905 1.00 91.69 113 PRO A N 1
ATOM 901 C CA . PRO A 1 113 ? 12.551 11.466 -5.334 1.00 91.69 113 PRO A CA 1
ATOM 902 C C . PRO A 1 113 ? 12.536 13.001 -5.394 1.00 91.69 113 PRO A C 1
ATOM 904 O O . PRO A 1 113 ? 13.260 13.683 -4.667 1.00 91.69 113 PRO A O 1
ATOM 907 N N . MET A 1 114 ? 11.645 13.556 -6.217 1.00 91.00 114 MET A N 1
ATOM 908 C CA . MET A 1 114 ? 11.407 15.003 -6.264 1.00 91.00 114 MET A CA 1
ATOM 909 C C . MET A 1 114 ? 11.030 15.561 -4.879 1.00 91.00 114 MET A C 1
ATOM 911 O O . MET A 1 114 ? 10.381 14.858 -4.097 1.00 91.00 114 MET A O 1
ATOM 915 N N . PRO A 1 115 ? 11.342 16.838 -4.580 1.00 92.62 115 PRO A N 1
ATOM 916 C CA . PRO A 1 115 ? 10.794 17.511 -3.408 1.00 92.62 115 PRO A CA 1
ATOM 917 C C . PRO A 1 115 ? 9.267 17.366 -3.341 1.00 92.62 115 PRO A C 1
ATOM 919 O O . PRO A 1 115 ? 8.584 17.304 -4.369 1.00 92.62 115 PRO A O 1
ATOM 922 N N . ASP A 1 116 ? 8.743 17.280 -2.120 1.00 92.06 116 ASP A N 1
ATOM 923 C CA . ASP A 1 116 ? 7.314 17.120 -1.831 1.00 92.06 116 ASP A CA 1
ATOM 924 C C . ASP A 1 116 ? 6.677 15.838 -2.401 1.00 92.06 116 ASP A C 1
ATOM 926 O O . ASP A 1 116 ? 5.453 15.757 -2.565 1.00 92.06 116 ASP A O 1
ATOM 930 N N . TRP A 1 117 ? 7.475 14.802 -2.694 1.00 94.62 117 TRP A N 1
ATOM 931 C CA . TRP A 1 117 ? 6.955 13.493 -3.105 1.00 94.62 117 TRP A CA 1
ATOM 932 C C . TRP A 1 117 ? 5.943 12.933 -2.100 1.00 94.62 117 TRP A C 1
ATOM 934 O O . TRP A 1 117 ? 4.976 12.301 -2.516 1.00 94.62 117 TRP A O 1
ATOM 944 N N . GLN A 1 118 ? 6.099 13.232 -0.804 1.00 94.50 118 GLN A N 1
ATOM 945 C CA . GLN A 1 118 ? 5.221 12.779 0.282 1.00 94.50 118 GLN A CA 1
ATOM 946 C C . GLN A 1 118 ? 3.773 13.265 0.124 1.00 94.50 118 GLN A C 1
ATOM 948 O O . GLN A 1 118 ? 2.860 12.692 0.714 1.00 94.50 118 GLN A O 1
ATOM 953 N N . LEU A 1 119 ? 3.541 14.327 -0.657 1.00 95.94 119 LEU A N 1
ATOM 954 C CA . LEU A 1 119 ? 2.193 14.814 -0.956 1.00 95.94 119 LEU A CA 1
ATOM 955 C C . LEU A 1 119 ? 1.465 13.936 -1.983 1.00 95.94 119 LEU A C 1
ATOM 957 O O . LEU A 1 119 ? 0.249 14.048 -2.128 1.00 95.94 119 LEU A O 1
ATOM 961 N N . ARG A 1 120 ? 2.200 13.089 -2.713 1.00 95.94 120 ARG A N 1
ATOM 962 C CA . ARG A 1 120 ? 1.702 12.311 -3.855 1.00 95.94 120 ARG A CA 1
ATOM 963 C C . ARG A 1 120 ? 1.915 10.811 -3.711 1.00 95.94 120 ARG A C 1
ATOM 965 O O . ARG A 1 120 ? 1.076 10.054 -4.188 1.00 95.94 120 ARG A O 1
ATOM 972 N N . HIS A 1 121 ? 2.993 10.387 -3.069 1.00 96.75 121 HIS A N 1
ATOM 973 C CA . HIS A 1 121 ? 3.433 8.997 -3.008 1.00 96.75 121 HIS A CA 1
ATOM 974 C C . HIS A 1 121 ? 3.554 8.536 -1.561 1.00 96.75 121 HIS A C 1
ATOM 976 O O . HIS A 1 121 ? 3.895 9.318 -0.673 1.00 96.75 121 HIS A O 1
ATOM 982 N N . VAL A 1 122 ? 3.257 7.257 -1.329 1.00 94.75 122 VAL A N 1
ATOM 983 C CA . VAL A 1 122 ? 3.285 6.673 0.017 1.00 94.75 122 VAL A CA 1
ATOM 984 C C . VAL A 1 122 ? 4.712 6.454 0.526 1.00 94.75 122 VAL A C 1
ATOM 986 O O . VAL A 1 122 ? 4.963 6.592 1.721 1.00 94.75 122 VAL A O 1
ATOM 989 N N . SER A 1 123 ? 5.656 6.202 -0.381 1.00 92.50 123 SER A N 1
ATOM 990 C CA . SER A 1 123 ? 7.083 6.038 -0.106 1.00 92.50 123 SER A CA 1
ATOM 991 C C . SER A 1 123 ? 7.927 6.798 -1.138 1.00 92.50 123 SER A C 1
ATOM 993 O O . SER A 1 123 ? 7.431 7.226 -2.183 1.00 92.50 123 SER A O 1
ATOM 995 N N . ALA A 1 124 ? 9.213 6.994 -0.837 1.00 91.94 124 ALA A N 1
ATOM 996 C CA . ALA A 1 124 ? 10.148 7.583 -1.792 1.00 91.94 124 ALA A CA 1
ATOM 997 C C . ALA A 1 124 ? 10.261 6.701 -3.043 1.00 91.94 124 ALA A C 1
ATOM 999 O O . ALA A 1 124 ? 10.226 7.214 -4.159 1.00 91.94 124 ALA A O 1
ATOM 1000 N N . TYR A 1 125 ? 10.331 5.383 -2.843 1.00 91.25 125 TYR A N 1
ATOM 1001 C CA . TYR A 1 125 ? 10.428 4.392 -3.907 1.00 91.25 125 TYR A CA 1
ATOM 1002 C C . TYR A 1 125 ? 9.182 4.371 -4.80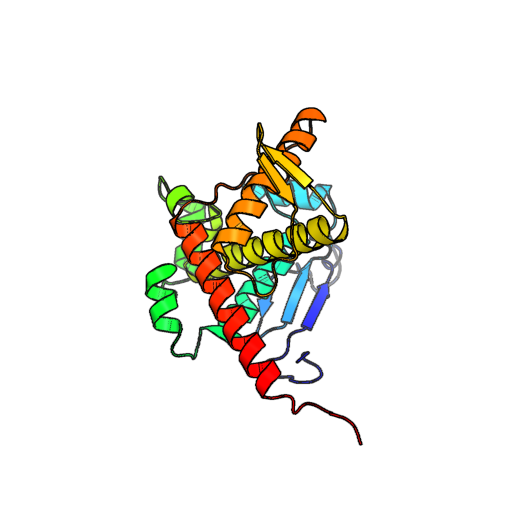2 1.00 91.25 125 TYR A C 1
ATOM 1004 O O . TYR A 1 125 ? 9.310 4.324 -6.021 1.00 91.25 125 TYR A O 1
ATOM 1012 N N . ALA A 1 126 ? 7.984 4.565 -4.240 1.00 95.31 126 ALA A N 1
ATOM 1013 C CA . ALA A 1 126 ? 6.754 4.760 -5.012 1.00 95.31 126 ALA A CA 1
ATOM 1014 C C . ALA A 1 126 ? 6.836 5.948 -5.994 1.00 95.31 126 ALA A C 1
ATOM 1016 O O . ALA A 1 126 ? 6.146 5.962 -7.007 1.00 95.31 126 ALA A O 1
ATOM 1017 N N . ALA A 1 127 ? 7.681 6.950 -5.734 1.00 95.62 127 ALA A N 1
ATOM 1018 C CA . ALA A 1 127 ? 7.887 8.070 -6.653 1.00 95.62 127 ALA A CA 1
ATOM 1019 C C . ALA A 1 127 ? 8.852 7.748 -7.813 1.00 95.62 127 ALA A C 1
ATOM 1021 O O . ALA A 1 127 ? 9.069 8.608 -8.667 1.00 95.62 127 ALA A O 1
ATOM 1022 N N . SER A 1 128 ? 9.459 6.556 -7.839 1.00 95.31 128 SER A N 1
ATOM 1023 C CA . SER A 1 128 ? 10.419 6.157 -8.875 1.00 95.31 128 SER A CA 1
ATOM 1024 C C . SER A 1 128 ? 9.745 5.885 -10.219 1.00 95.31 128 SER A C 1
ATOM 1026 O O . SER A 1 128 ? 10.275 6.278 -11.256 1.00 95.31 128 SER A O 1
ATOM 1028 N N . HIS A 1 129 ? 8.570 5.250 -10.217 1.00 97.50 129 HIS A N 1
ATOM 1029 C CA . HIS A 1 129 ? 7.867 4.846 -11.429 1.00 97.50 129 HIS A CA 1
ATOM 1030 C C . HIS A 1 129 ? 6.369 4.600 -11.143 1.00 97.50 129 HIS A C 1
ATOM 1032 O O . HIS A 1 129 ? 6.052 4.026 -10.103 1.00 97.50 129 HIS A O 1
ATOM 1038 N N . PRO A 1 130 ? 5.424 4.941 -12.048 1.00 98.00 130 PRO A N 1
ATOM 1039 C CA . PRO A 1 130 ? 3.984 4.736 -11.812 1.00 98.00 130 PRO A CA 1
ATOM 1040 C C . PRO A 1 130 ? 3.578 3.289 -11.497 1.00 98.00 130 PRO A C 1
ATOM 1042 O O . PRO A 1 130 ? 2.625 3.045 -10.759 1.00 98.00 130 PRO A O 1
ATOM 1045 N N . TRP A 1 131 ? 4.306 2.315 -12.047 1.00 97.19 131 TRP A N 1
ATOM 1046 C CA . TRP A 1 131 ? 4.086 0.895 -11.751 1.00 97.19 131 TRP A CA 1
ATOM 1047 C C . TRP A 1 131 ? 4.502 0.512 -10.320 1.00 97.19 131 TRP A C 1
ATOM 1049 O O . TRP A 1 131 ? 3.809 -0.273 -9.678 1.00 97.19 131 TRP A O 1
ATOM 1059 N N . GLU A 1 132 ? 5.568 1.129 -9.801 1.00 96.31 132 GLU A N 1
ATOM 1060 C CA . GLU A 1 132 ? 6.027 0.968 -8.413 1.00 96.31 132 GLU A CA 1
ATOM 1061 C C . GLU A 1 132 ? 5.102 1.705 -7.443 1.00 96.31 132 GLU A C 1
ATOM 1063 O O . GLU A 1 132 ? 4.746 1.186 -6.391 1.00 96.31 132 GLU A O 1
ATOM 1068 N N . ASP A 1 133 ? 4.620 2.891 -7.827 1.00 98.00 133 ASP A N 1
ATOM 1069 C CA . ASP A 1 133 ? 3.623 3.652 -7.071 1.00 98.00 133 ASP A CA 1
ATOM 1070 C C . ASP A 1 133 ? 2.355 2.833 -6.812 1.00 98.00 133 ASP A C 1
ATOM 1072 O O . ASP A 1 133 ? 1.787 2.858 -5.717 1.00 98.00 133 ASP A O 1
ATOM 1076 N N . TRP A 1 134 ? 1.924 2.064 -7.812 1.00 98.44 134 TRP A N 1
ATOM 1077 C CA . TRP A 1 134 ? 0.830 1.116 -7.669 1.00 98.44 134 TRP A CA 1
ATOM 1078 C C . TRP A 1 134 ? 1.148 -0.013 -6.700 1.00 98.44 134 TRP A C 1
ATOM 1080 O O . TRP A 1 134 ? 0.343 -0.264 -5.804 1.00 98.44 134 TRP A O 1
ATOM 1090 N N . ALA A 1 135 ? 2.282 -0.692 -6.873 1.00 96.44 135 ALA A N 1
ATOM 1091 C CA . ALA A 1 135 ? 2.655 -1.837 -6.049 1.00 96.44 135 ALA A CA 1
ATOM 1092 C C . ALA A 1 135 ? 2.838 -1.439 -4.576 1.00 96.44 135 ALA A C 1
ATOM 1094 O O . ALA A 1 135 ? 2.274 -2.077 -3.686 1.00 96.44 135 ALA A O 1
ATOM 1095 N N . GLU A 1 136 ? 3.491 -0.307 -4.320 1.00 95.81 136 GLU A N 1
ATOM 1096 C CA . GLU A 1 136 ? 3.632 0.279 -2.988 1.00 95.81 136 GLU A CA 1
ATOM 1097 C C . GLU A 1 136 ? 2.273 0.686 -2.404 1.00 95.81 136 GLU A C 1
ATOM 1099 O O . GLU A 1 136 ? 1.925 0.304 -1.285 1.00 95.81 136 GLU A O 1
ATOM 1104 N N . THR A 1 137 ? 1.440 1.408 -3.161 1.00 98.00 137 THR A N 1
ATOM 1105 C CA . THR A 1 137 ? 0.097 1.788 -2.686 1.00 98.00 137 THR A CA 1
ATOM 1106 C C . THR A 1 137 ? -0.755 0.549 -2.388 1.00 98.00 137 THR A C 1
ATOM 1108 O O . THR A 1 137 ? -1.467 0.517 -1.383 1.00 98.00 137 THR A O 1
ATOM 1111 N N . TRP A 1 138 ? -0.669 -0.494 -3.214 1.00 98.00 138 TRP A N 1
ATOM 1112 C CA . TRP A 1 138 ? -1.337 -1.772 -2.987 1.00 98.00 138 TRP A CA 1
ATOM 1113 C C . TRP A 1 138 ? -0.829 -2.460 -1.718 1.00 98.00 138 TRP A C 1
ATOM 1115 O O . TRP A 1 138 ? -1.625 -2.967 -0.922 1.00 98.00 138 TRP A O 1
ATOM 1125 N N . ALA A 1 139 ? 0.482 -2.437 -1.481 1.00 95.06 139 ALA A N 1
ATOM 1126 C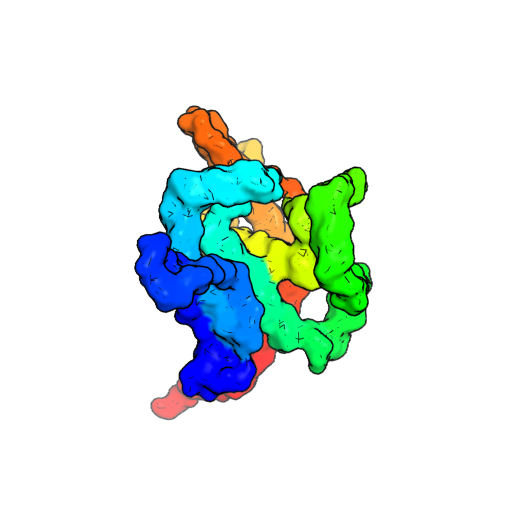 CA . ALA A 1 139 ? 1.061 -3.012 -0.279 1.00 95.06 139 ALA A CA 1
ATOM 1127 C C 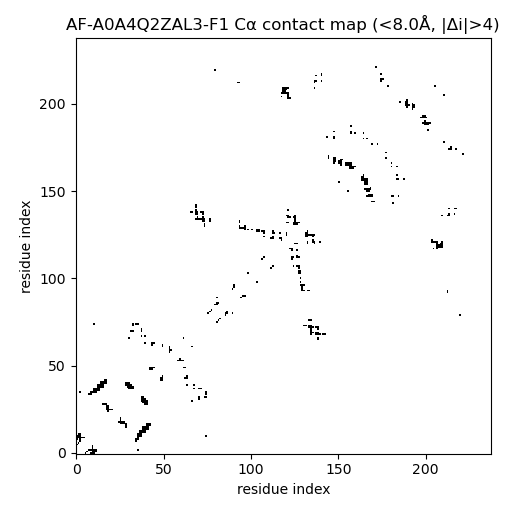. ALA A 1 139 ? 0.535 -2.328 0.987 1.00 95.06 139 ALA A C 1
ATOM 1129 O O . ALA A 1 139 ? 0.145 -2.990 1.955 1.00 95.06 139 ALA A O 1
ATOM 1130 N N . HIS A 1 140 ? 0.436 -1.001 0.942 1.00 95.62 140 HIS A N 1
ATOM 1131 C CA . HIS A 1 140 ? -0.176 -0.197 1.990 1.00 95.62 140 HIS A CA 1
ATOM 1132 C C . HIS A 1 140 ? -1.675 -0.454 2.142 1.00 95.62 140 HIS A C 1
ATOM 1134 O O . HIS A 1 140 ? -2.167 -0.530 3.266 1.00 95.62 140 HIS A O 1
ATOM 1140 N N . TYR A 1 141 ? -2.402 -0.644 1.041 1.00 97.62 141 TYR A N 1
ATOM 1141 C CA . TYR A 1 141 ? -3.807 -1.036 1.081 1.00 97.62 141 TYR A CA 1
ATOM 1142 C C . TYR A 1 141 ? -3.996 -2.351 1.852 1.00 97.62 141 TYR A C 1
ATOM 1144 O O . TYR A 1 141 ? -4.778 -2.383 2.801 1.00 97.62 141 TYR A O 1
ATOM 1152 N N . LEU A 1 142 ? -3.235 -3.402 1.526 1.00 96.19 142 LEU A N 1
ATOM 1153 C CA . LEU A 1 142 ? -3.299 -4.676 2.254 1.00 96.19 142 LEU A CA 1
ATOM 1154 C C . LEU A 1 142 ? -2.881 -4.526 3.720 1.00 96.19 142 LEU A C 1
ATOM 1156 O O . LEU A 1 142 ? -3.543 -5.062 4.601 1.00 96.19 142 LEU A O 1
ATOM 1160 N N . HIS A 1 143 ? -1.837 -3.740 4.000 1.00 94.94 143 HIS A N 1
ATOM 1161 C CA . HIS A 1 143 ? -1.431 -3.439 5.373 1.00 94.94 143 HIS A CA 1
ATOM 1162 C C . HIS A 1 143 ? -2.590 -2.865 6.196 1.00 94.94 143 HIS A C 1
ATOM 1164 O O . HIS A 1 143 ? -2.845 -3.332 7.306 1.00 94.94 143 HIS A O 1
ATOM 1170 N N . ILE A 1 144 ? -3.288 -1.862 5.658 1.00 96.75 144 ILE A N 1
ATOM 1171 C CA . ILE A 1 144 ? -4.406 -1.195 6.331 1.00 96.75 144 ILE A CA 1
ATOM 1172 C C . ILE A 1 144 ? -5.556 -2.176 6.563 1.00 96.75 144 ILE A C 1
ATOM 1174 O O . ILE A 1 144 ? -6.037 -2.292 7.688 1.00 96.75 144 ILE A O 1
ATOM 1178 N N . ILE A 1 145 ? -5.983 -2.883 5.512 1.00 97.25 145 ILE A N 1
ATOM 1179 C CA . ILE A 1 145 ? -7.122 -3.806 5.569 1.00 97.25 145 ILE A CA 1
ATOM 1180 C C . ILE A 1 145 ? -6.855 -4.929 6.574 1.00 97.25 145 ILE A C 1
ATOM 1182 O O . ILE A 1 145 ? -7.662 -5.114 7.479 1.00 97.25 14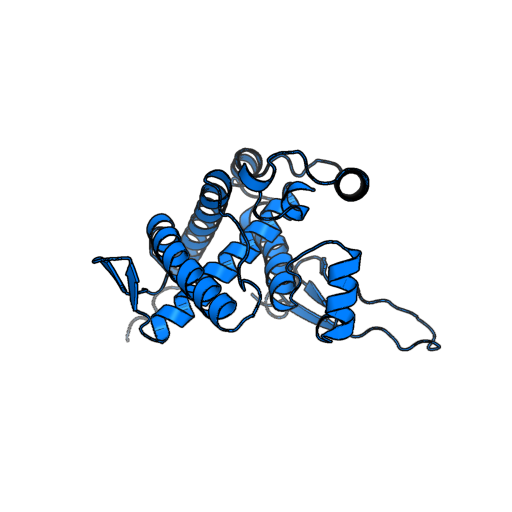5 ILE A O 1
ATOM 1186 N N . ASP A 1 146 ? -5.709 -5.609 6.490 1.00 95.12 146 ASP A N 1
ATOM 1187 C CA . ASP A 1 146 ? -5.390 -6.743 7.369 1.00 95.12 146 ASP A CA 1
ATOM 1188 C C . ASP A 1 146 ? -5.279 -6.314 8.842 1.00 95.12 146 ASP A C 1
ATOM 1190 O O . ASP A 1 146 ? -5.724 -7.017 9.756 1.00 95.12 146 ASP A O 1
ATOM 1194 N N . THR A 1 147 ? -4.691 -5.137 9.087 1.00 95.94 147 THR A N 1
ATOM 1195 C CA . THR A 1 147 ? -4.533 -4.609 10.448 1.00 95.94 147 THR A CA 1
ATOM 1196 C C . THR A 1 147 ? -5.884 -4.224 11.044 1.00 95.94 147 THR A C 1
ATOM 1198 O O . THR A 1 147 ? -6.138 -4.509 12.214 1.00 95.94 147 THR A O 1
ATOM 1201 N N . LEU A 1 148 ? -6.768 -3.607 10.253 1.00 97.56 148 LEU A N 1
ATOM 1202 C CA . LEU A 1 148 ? -8.118 -3.263 10.697 1.00 97.56 148 LEU A CA 1
ATOM 1203 C C . LEU A 1 148 ? -9.012 -4.495 10.867 1.00 97.56 148 LEU A C 1
ATOM 1205 O O . LEU A 1 148 ? -9.761 -4.537 11.837 1.00 97.56 148 LEU A O 1
ATOM 1209 N N . ASP A 1 149 ? -8.905 -5.506 9.999 1.00 96.88 149 ASP A N 1
ATOM 1210 C CA . ASP A 1 149 ? -9.591 -6.795 10.178 1.00 96.88 149 ASP A CA 1
ATOM 1211 C C . ASP A 1 149 ? -9.179 -7.442 11.512 1.00 96.88 149 ASP A C 1
ATOM 1213 O O . ASP A 1 149 ? -10.037 -7.866 12.287 1.00 96.88 149 ASP A O 1
ATOM 1217 N N . THR A 1 150 ? -7.879 -7.445 11.827 1.00 96.69 150 THR A N 1
ATOM 1218 C CA . THR A 1 150 ? -7.372 -7.966 13.109 1.00 96.69 150 THR A CA 1
ATOM 1219 C C . THR A 1 150 ? -7.891 -7.145 14.290 1.00 96.69 150 THR A C 1
ATOM 1221 O O . THR A 1 150 ? -8.415 -7.696 15.254 1.00 96.69 150 THR A O 1
ATOM 1224 N N . ALA A 1 151 ? -7.803 -5.816 14.213 1.00 96.88 151 ALA A N 1
ATOM 1225 C CA . ALA A 1 151 ? -8.296 -4.927 15.261 1.00 96.88 151 ALA A CA 1
ATOM 1226 C C . ALA A 1 151 ? -9.806 -5.088 15.509 1.00 96.88 151 ALA A C 1
ATOM 1228 O O . ALA A 1 151 ? -10.245 -5.076 16.658 1.00 96.88 151 ALA A O 1
ATOM 1229 N N . ALA A 1 152 ? -10.596 -5.263 14.449 1.00 97.19 152 ALA A N 1
ATOM 1230 C CA . ALA A 1 152 ? -12.027 -5.512 14.548 1.00 97.19 152 ALA A CA 1
ATOM 1231 C C . ALA A 1 152 ? -12.331 -6.875 15.190 1.00 97.19 152 ALA A C 1
ATOM 1233 O O . ALA A 1 152 ? -13.220 -6.960 16.037 1.00 97.19 152 ALA A O 1
ATOM 1234 N N . ALA A 1 153 ? -11.585 -7.925 14.828 1.00 96.75 153 ALA A N 1
ATOM 1235 C CA . ALA A 1 153 ? -11.739 -9.261 15.408 1.00 96.75 153 ALA A CA 1
ATOM 1236 C C . ALA A 1 153 ? -11.471 -9.277 16.923 1.00 96.75 153 ALA A C 1
ATOM 1238 O O . ALA A 1 153 ? -12.181 -9.951 17.666 1.00 96.75 153 ALA A O 1
ATOM 1239 N N . GLU A 1 154 ? -10.509 -8.474 17.381 1.00 97.50 154 GLU A N 1
ATOM 1240 C CA . GLU A 1 154 ? -10.182 -8.302 18.803 1.00 97.50 154 GLU A CA 1
ATOM 1241 C C . GLU A 1 154 ? -11.094 -7.290 19.527 1.00 97.50 154 GLU A C 1
ATOM 1243 O O . GLU A 1 154 ? -10.925 -7.030 20.719 1.00 97.50 154 GLU A O 1
ATOM 1248 N N . GLY A 1 155 ? -12.068 -6.694 18.831 1.00 96.44 155 GLY A N 1
ATOM 1249 C CA . GLY A 1 155 ? -12.997 -5.725 19.414 1.00 96.44 155 GLY A CA 1
ATOM 1250 C C . GLY A 1 155 ? -12.328 -4.417 19.847 1.00 96.44 155 GLY A C 1
ATOM 1251 O O . GLY A 1 155 ? -12.736 -3.821 20.846 1.00 96.44 155 GLY A O 1
ATOM 1252 N N . LEU A 1 156 ? -11.294 -3.968 19.126 1.00 97.38 156 LEU A N 1
ATOM 1253 C CA . LEU A 1 156 ? -10.559 -2.751 19.458 1.00 97.38 156 LEU A CA 1
ATOM 1254 C C . LEU A 1 156 ? -11.478 -1.519 19.440 1.00 97.38 156 LEU A C 1
ATOM 1256 O O . LEU A 1 156 ? -12.185 -1.243 18.468 1.00 97.38 156 LEU A O 1
ATOM 1260 N N . ILE A 1 157 ? -11.396 -0.726 20.508 1.00 96.19 157 ILE A N 1
ATOM 1261 C CA . ILE A 1 157 ? -12.045 0.581 20.620 1.00 96.19 157 ILE A CA 1
ATOM 1262 C C . ILE A 1 157 ? -10.955 1.624 20.842 1.00 96.19 157 ILE A C 1
ATOM 1264 O O . ILE A 1 157 ? -10.203 1.547 21.814 1.00 96.19 157 ILE A O 1
ATOM 1268 N N . VAL A 1 158 ? -10.879 2.616 19.956 1.00 94.19 158 VAL A N 1
ATOM 1269 C CA . VAL A 1 158 ? -9.920 3.720 20.069 1.00 94.19 158 VAL A CA 1
ATOM 1270 C C . VAL A 1 158 ? -10.627 4.956 20.620 1.00 94.19 158 VAL A C 1
ATOM 1272 O O . VAL A 1 158 ? -11.636 5.405 20.071 1.00 94.19 158 VAL A O 1
ATOM 1275 N N . GLN A 1 159 ? -10.092 5.499 21.714 1.00 90.56 159 GLN A N 1
ATOM 1276 C CA . GLN A 1 159 ? -10.533 6.759 22.317 1.00 90.56 159 GLN A CA 1
ATOM 1277 C C . GLN A 1 159 ? -9.770 7.926 21.681 1.00 90.56 159 GLN A C 1
ATOM 1279 O O . GLN A 1 159 ? -8.539 7.925 21.678 1.00 90.56 159 GLN A O 1
ATOM 1284 N N . ASP A 1 160 ? -10.495 8.932 21.200 1.00 81.50 160 ASP A N 1
ATOM 1285 C CA . ASP A 1 160 ? -9.945 10.205 20.727 1.00 81.50 160 ASP A CA 1
ATOM 1286 C C . ASP A 1 160 ? -10.700 11.363 21.398 1.00 81.50 160 ASP A C 1
ATOM 1288 O O . ASP A 1 160 ? -11.804 11.752 21.002 1.00 81.50 160 ASP A O 1
ATOM 1292 N N . GLY A 1 161 ? -10.138 11.866 22.500 1.00 84.19 161 GLY A N 1
ATOM 1293 C CA . GLY A 1 161 ? -10.801 12.845 23.359 1.00 84.19 161 GLY A CA 1
ATOM 1294 C C . GLY A 1 161 ? -12.080 12.280 23.985 1.00 84.19 161 GLY A C 1
ATOM 1295 O O . GLY A 1 161 ? -12.019 11.400 24.837 1.00 84.19 161 GLY A O 1
ATOM 1296 N N . GLN A 1 162 ? -13.238 12.814 23.586 1.00 85.06 162 GLN A N 1
ATOM 1297 C CA . GLN A 1 162 ? -14.559 12.322 24.013 1.00 85.06 162 GLN A CA 1
ATOM 1298 C C . GLN A 1 162 ? -15.183 11.333 23.018 1.00 85.06 162 GLN A C 1
ATOM 1300 O O . GLN A 1 162 ? -16.220 10.739 23.314 1.00 85.06 162 GLN A O 1
ATOM 1305 N N . ASN A 1 163 ? -14.576 11.164 21.842 1.00 85.62 163 ASN A N 1
ATOM 1306 C CA . ASN A 1 163 ? -15.085 10.281 20.807 1.00 85.62 163 ASN A CA 1
ATOM 1307 C C . ASN A 1 163 ? -14.545 8.866 21.003 1.00 85.62 163 ASN A C 1
ATOM 1309 O O . ASN A 1 163 ? -13.367 8.661 21.297 1.00 85.62 163 ASN A O 1
ATOM 1313 N N . GLN A 1 164 ? -15.410 7.885 20.770 1.00 89.31 164 GLN A N 1
ATOM 1314 C CA . GLN A 1 164 ? -15.045 6.475 20.731 1.00 89.31 164 GLN A CA 1
ATOM 1315 C C . GLN A 1 164 ? -15.256 5.954 19.321 1.00 89.31 164 GLN A C 1
ATOM 1317 O O . GLN A 1 164 ? -16.337 6.100 18.756 1.00 89.31 164 GLN A O 1
ATOM 1322 N N . THR A 1 165 ? -14.218 5.342 18.764 1.00 90.88 165 THR A N 1
ATOM 1323 C CA . THR A 1 165 ? -14.294 4.652 17.477 1.00 90.88 165 THR A CA 1
ATOM 1324 C C . THR A 1 165 ? -14.185 3.161 17.733 1.00 90.88 165 THR A C 1
ATOM 1326 O O . THR A 1 165 ? -13.131 2.682 18.147 1.00 90.88 165 THR A O 1
ATOM 1329 N N . VAL A 1 166 ? -15.275 2.432 17.505 1.00 94.69 166 VAL A N 1
ATOM 1330 C CA . VAL A 1 166 ? -15.246 0.967 17.477 1.00 94.69 166 VAL A CA 1
ATOM 1331 C C . VAL A 1 166 ? -14.738 0.558 16.104 1.00 94.69 166 VAL A C 1
ATOM 1333 O O . VAL A 1 166 ? -15.364 0.910 15.107 1.00 94.69 166 VAL A O 1
ATOM 1336 N N . ILE A 1 167 ? -13.622 -0.164 16.048 1.00 97.06 167 ILE A N 1
ATOM 1337 C CA . ILE A 1 167 ? -13.069 -0.622 14.773 1.00 97.06 167 ILE A CA 1
ATOM 1338 C C . ILE A 1 167 ? -13.964 -1.726 14.215 1.00 97.06 167 ILE A C 1
ATOM 1340 O O . ILE A 1 167 ? -14.306 -2.670 14.928 1.00 97.06 167 ILE A O 1
ATOM 1344 N N . GLN A 1 168 ? -14.387 -1.585 12.960 1.00 96.12 168 GLN A N 1
ATOM 1345 C CA . GLN A 1 168 ? -15.250 -2.561 12.293 1.00 96.12 168 GLN A CA 1
ATOM 1346 C C . GLN A 1 168 ? -14.486 -3.260 11.166 1.00 96.12 168 GLN A C 1
ATOM 1348 O O . GLN A 1 168 ? -13.553 -2.676 10.608 1.00 96.12 168 GLN A O 1
ATOM 1353 N N . PRO A 1 169 ? -14.909 -4.469 10.755 1.00 96.12 169 PRO A N 1
ATOM 1354 C CA . PRO A 1 169 ? -14.316 -5.135 9.605 1.00 96.12 169 PRO A CA 1
ATOM 1355 C C . PRO A 1 169 ? -14.365 -4.226 8.360 1.00 96.12 169 PRO A C 1
ATOM 1357 O O . PRO A 1 169 ? -15.445 -3.741 8.006 1.00 96.12 169 PRO A O 1
ATOM 1360 N N . PRO A 1 170 ? -13.237 -3.957 7.680 1.00 94.12 170 PRO A N 1
ATOM 1361 C CA . PRO A 1 170 ? -13.185 -3.053 6.530 1.00 94.12 170 PRO A CA 1
ATOM 1362 C C . PRO A 1 170 ? -13.967 -3.533 5.300 1.00 94.12 170 PRO A C 1
ATOM 1364 O O . PRO A 1 170 ? -14.374 -2.721 4.468 1.00 94.12 170 PRO A O 1
ATOM 1367 N N . ARG A 1 171 ? -14.164 -4.844 5.125 1.00 89.44 171 ARG A N 1
ATOM 1368 C CA . ARG A 1 171 ? -14.761 -5.389 3.898 1.00 89.44 171 ARG A CA 1
ATOM 1369 C C . ARG A 1 171 ? -16.195 -4.884 3.685 1.00 89.44 171 ARG A C 1
ATOM 1371 O O . ARG A 1 171 ? -17.044 -5.005 4.559 1.00 89.44 171 ARG A O 1
ATOM 1378 N N . GLY A 1 172 ? -16.476 -4.392 2.476 1.00 88.94 172 GLY A N 1
ATOM 1379 C CA . GLY A 1 172 ? -17.809 -3.928 2.071 1.00 88.94 172 GLY A CA 1
ATOM 1380 C C . GLY A 1 172 ? -18.163 -2.513 2.536 1.00 88.94 172 GLY A C 1
ATOM 1381 O O . GLY A 1 172 ? -19.281 -2.064 2.290 1.00 88.94 172 GLY A O 1
ATOM 1382 N N . ARG A 1 173 ? -17.231 -1.803 3.180 1.00 94.44 173 ARG A N 1
ATOM 1383 C CA . ARG A 1 173 ? -17.432 -0.436 3.669 1.00 94.44 173 ARG A CA 1
ATOM 1384 C C . ARG A 1 173 ? -16.761 0.595 2.762 1.00 94.44 173 ARG A C 1
ATOM 1386 O O . ARG A 1 173 ? -15.764 0.278 2.126 1.00 94.44 173 ARG A O 1
ATOM 1393 N N . PRO A 1 174 ? -17.247 1.846 2.718 1.00 95.56 174 PRO A N 1
ATOM 1394 C CA . PRO A 1 174 ? -16.565 2.915 1.998 1.00 95.56 174 PRO A CA 1
ATOM 1395 C C . PRO A 1 174 ? -15.142 3.147 2.522 1.00 95.56 174 PRO A C 1
ATOM 1397 O O . PRO A 1 174 ? -14.927 3.264 3.730 1.00 95.56 174 PRO A O 1
ATOM 1400 N N . PHE A 1 175 ? -14.173 3.324 1.618 1.00 96.81 175 PHE A N 1
ATOM 1401 C CA . PHE A 1 175 ? -12.777 3.541 2.015 1.00 96.81 175 PHE A CA 1
ATOM 1402 C C . PHE A 1 175 ? -12.573 4.792 2.885 1.00 96.81 175 PHE A C 1
ATOM 1404 O O . PHE A 1 175 ? -11.665 4.822 3.705 1.00 96.81 175 PHE A O 1
ATOM 1411 N N . ALA A 1 176 ? -13.429 5.811 2.771 1.00 95.38 176 ALA A N 1
ATOM 1412 C CA . ALA A 1 176 ? -13.362 6.995 3.631 1.00 95.38 176 ALA A CA 1
ATOM 1413 C C . ALA A 1 176 ? -13.549 6.658 5.127 1.00 95.38 176 ALA A C 1
ATOM 1415 O O . ALA A 1 176 ? -12.880 7.237 5.989 1.00 95.38 176 ALA A O 1
ATOM 1416 N N . GLU A 1 177 ? -14.422 5.696 5.441 1.00 95.44 177 GLU A N 1
ATOM 1417 C CA . GLU A 1 177 ? -14.602 5.200 6.809 1.00 95.44 177 GLU A CA 1
ATOM 1418 C C . GLU A 1 177 ? -13.379 4.394 7.259 1.00 95.44 177 GLU A C 1
ATOM 1420 O O . GLU A 1 177 ? -12.835 4.648 8.334 1.00 95.44 177 GLU A O 1
ATOM 1425 N N . ILE A 1 178 ? -12.886 3.503 6.389 1.00 97.56 178 ILE A N 1
ATOM 1426 C CA . ILE A 1 178 ? -11.674 2.699 6.618 1.00 97.56 178 ILE A CA 1
ATOM 1427 C C . ILE A 1 178 ? -10.470 3.609 6.900 1.00 97.56 178 ILE A C 1
ATOM 1429 O O . ILE A 1 178 ? -9.736 3.389 7.856 1.00 97.56 178 ILE A O 1
ATOM 1433 N N . ALA A 1 179 ? -10.283 4.673 6.116 1.00 95.94 179 ALA A N 1
ATOM 1434 C CA . ALA A 1 179 ? -9.195 5.632 6.287 1.00 95.94 179 ALA A CA 1
ATOM 1435 C C . ALA A 1 179 ? -9.293 6.401 7.617 1.00 95.94 179 ALA A C 1
ATOM 1437 O O . ALA A 1 179 ? -8.271 6.703 8.238 1.00 95.94 179 ALA A O 1
ATOM 1438 N N . THR A 1 180 ? -10.515 6.698 8.073 1.00 93.75 180 THR A N 1
ATOM 1439 C CA . THR A 1 180 ? -10.756 7.357 9.366 1.00 93.75 180 THR A CA 1
ATOM 1440 C C . THR A 1 180 ? -10.393 6.436 10.530 1.00 93.75 180 THR A C 1
ATOM 1442 O O . THR A 1 180 ? -9.666 6.848 11.435 1.00 93.75 180 THR A O 1
ATOM 1445 N N . GLU A 1 181 ? -10.830 5.178 10.485 1.00 95.56 181 GLU A N 1
ATOM 1446 C CA . GLU A 1 181 ? -10.473 4.163 11.483 1.00 95.56 181 GLU A CA 1
ATOM 1447 C C . GLU A 1 181 ? -8.973 3.866 11.474 1.00 95.56 181 GLU A C 1
ATOM 1449 O O . GLU A 1 181 ? -8.336 3.853 12.530 1.00 95.56 181 GLU A O 1
ATOM 1454 N N . TRP A 1 182 ? -8.379 3.741 10.285 1.00 96.50 182 TRP A N 1
ATOM 1455 C CA . TRP A 1 182 ? -6.944 3.542 10.120 1.00 96.50 182 TRP A CA 1
ATOM 1456 C C . TRP A 1 182 ? -6.130 4.655 10.767 1.00 96.50 182 TRP A C 1
ATOM 1458 O O . TRP A 1 182 ? -5.147 4.379 11.452 1.00 96.50 182 TRP A O 1
ATOM 1468 N N . ARG A 1 183 ? -6.541 5.919 10.604 1.00 94.25 183 ARG A N 1
ATOM 1469 C CA . ARG A 1 183 ? -5.867 7.048 11.255 1.00 94.25 183 ARG A CA 1
ATOM 1470 C C . ARG A 1 183 ? -5.813 6.858 12.771 1.00 94.25 183 ARG A C 1
ATOM 1472 O O . ARG A 1 183 ? -4.752 7.052 13.361 1.00 94.25 183 ARG A O 1
ATOM 1479 N N . ASN A 1 184 ? -6.925 6.465 13.386 1.00 93.38 184 ASN A N 1
ATOM 1480 C CA . ASN A 1 184 ? -7.021 6.293 14.834 1.00 93.38 184 ASN A CA 1
ATOM 1481 C C . ASN A 1 184 ? -6.174 5.101 15.310 1.00 93.38 184 ASN A C 1
ATOM 1483 O O . ASN A 1 184 ? -5.401 5.235 16.260 1.00 93.38 184 ASN A O 1
ATOM 1487 N N . VAL A 1 185 ? -6.242 3.967 14.604 1.00 95.62 185 VAL A N 1
ATOM 1488 C CA . VAL A 1 185 ? -5.435 2.772 14.906 1.00 95.62 185 VAL A CA 1
ATOM 1489 C C . VAL A 1 185 ? -3.942 3.043 14.731 1.00 95.62 185 VAL A C 1
ATOM 1491 O O . VAL A 1 185 ? -3.162 2.711 15.618 1.00 95.62 185 VAL A O 1
ATOM 1494 N N . ARG A 1 186 ? -3.530 3.713 13.649 1.00 94.69 186 ARG A N 1
ATOM 1495 C CA . ARG A 1 186 ? -2.136 4.122 13.421 1.00 94.69 186 ARG A CA 1
ATOM 1496 C C . ARG A 1 186 ? -1.613 4.997 14.558 1.00 94.69 186 ARG A C 1
ATOM 1498 O O . ARG A 1 186 ? -0.495 4.789 15.023 1.00 94.69 186 ARG A O 1
ATOM 1505 N N . LEU A 1 187 ? -2.386 6.002 14.981 1.00 93.38 187 LEU A N 1
ATOM 1506 C CA . LEU A 1 187 ? -1.975 6.907 16.059 1.00 93.38 187 LEU A CA 1
ATOM 1507 C C . LEU A 1 187 ? -1.780 6.152 17.376 1.00 93.38 187 LEU A C 1
ATOM 1509 O O . LEU A 1 187 ? -0.770 6.368 18.047 1.00 93.38 187 LEU A O 1
ATOM 1513 N N . LEU A 1 188 ? -2.703 5.242 17.703 1.00 94.31 188 LEU A N 1
ATOM 1514 C CA . LEU A 1 188 ? -2.584 4.354 18.855 1.00 94.31 188 LEU A CA 1
ATOM 1515 C C . LEU A 1 188 ? -1.338 3.465 18.744 1.00 94.31 188 LEU A C 1
ATOM 1517 O O . LEU A 1 188 ? -0.508 3.475 19.647 1.00 94.31 188 LEU A O 1
ATOM 1521 N N . LEU A 1 189 ? -1.177 2.748 17.630 1.00 94.25 189 LEU A N 1
ATOM 1522 C CA . LEU A 1 189 ? -0.082 1.804 17.395 1.00 94.25 189 LEU A CA 1
ATOM 1523 C C . LEU A 1 189 ? 1.290 2.482 17.501 1.00 94.25 189 LEU A C 1
ATOM 1525 O O . LEU A 1 189 ? 2.152 2.043 18.260 1.00 94.25 189 LEU A O 1
ATOM 1529 N N . ASN A 1 190 ? 1.479 3.599 16.796 1.00 94.44 190 ASN A N 1
ATOM 1530 C CA . ASN A 1 190 ? 2.727 4.354 16.865 1.00 94.44 190 ASN A CA 1
ATOM 1531 C C . ASN A 1 190 ? 2.944 4.956 18.266 1.00 94.44 190 ASN A C 1
ATOM 1533 O O . ASN A 1 190 ? 4.069 4.993 18.759 1.00 94.44 190 ASN A O 1
ATOM 1537 N N . GLY A 1 191 ? 1.878 5.415 18.931 1.00 95.00 191 GLY A N 1
ATOM 1538 C CA . GLY A 1 191 ? 1.941 5.936 20.297 1.00 95.00 191 GLY A CA 1
ATOM 1539 C C . GLY A 1 191 ? 2.401 4.889 21.315 1.00 95.00 191 GLY A C 1
ATOM 1540 O O . GLY A 1 191 ? 3.302 5.170 22.108 1.00 95.00 191 GLY A O 1
ATOM 1541 N N . LEU A 1 192 ? 1.833 3.680 21.254 1.00 95.56 192 LEU A N 1
ATOM 1542 C CA . LEU A 1 192 ? 2.225 2.544 22.093 1.00 95.56 192 LEU A CA 1
ATOM 1543 C C . LEU A 1 192 ? 3.702 2.204 21.888 1.00 95.56 192 LEU A C 1
ATOM 1545 O O . LEU A 1 192 ? 4.451 2.138 22.863 1.00 95.56 192 LEU A O 1
ATOM 1549 N N . ASN A 1 193 ? 4.151 2.102 20.636 1.00 95.31 193 ASN A N 1
ATOM 1550 C CA . ASN A 1 193 ? 5.550 1.820 20.331 1.00 95.31 193 ASN A CA 1
ATOM 1551 C C . ASN A 1 193 ? 6.503 2.879 20.887 1.00 95.31 193 ASN A C 1
ATOM 1553 O O . ASN A 1 193 ? 7.449 2.530 21.594 1.00 95.31 193 ASN A O 1
ATOM 1557 N N . ARG A 1 194 ? 6.224 4.168 20.664 1.00 95.31 194 ARG A N 1
ATOM 1558 C CA . ARG A 1 194 ? 7.058 5.242 21.225 1.00 95.31 194 ARG A CA 1
ATOM 1559 C C . ARG A 1 194 ? 7.112 5.206 22.750 1.00 95.31 194 ARG A C 1
ATOM 1561 O O . ARG A 1 194 ? 8.171 5.461 23.315 1.00 95.31 194 ARG A O 1
ATOM 1568 N N . SER A 1 195 ? 6.009 4.859 23.420 1.00 96.75 195 SER A N 1
ATOM 1569 C CA . SER A 1 195 ? 5.972 4.730 24.888 1.00 96.75 195 SER A CA 1
ATOM 1570 C C . SER A 1 195 ? 6.869 3.604 25.414 1.00 96.75 195 SER A C 1
ATOM 1572 O O . SER A 1 195 ? 7.383 3.689 26.527 1.00 96.75 195 SER A O 1
ATOM 1574 N N . MET A 1 196 ? 7.107 2.587 24.585 1.00 97.00 196 MET A N 1
ATOM 1575 C CA . MET A 1 196 ? 8.010 1.473 24.863 1.00 97.00 196 MET A CA 1
ATOM 1576 C C . MET A 1 196 ? 9.443 1.717 24.361 1.00 97.00 196 MET A C 1
ATOM 1578 O O . MET A 1 196 ? 10.284 0.829 24.475 1.00 97.00 196 MET A O 1
ATOM 1582 N N . GLY A 1 197 ? 9.739 2.890 23.791 1.00 93.06 197 GLY A N 1
ATOM 1583 C CA . GLY A 1 197 ? 11.043 3.185 23.187 1.00 93.06 197 GLY A CA 1
ATOM 1584 C C . GLY A 1 197 ? 11.292 2.478 21.850 1.00 93.06 197 GLY A C 1
ATOM 1585 O O . GLY A 1 197 ? 12.437 2.384 21.414 1.00 93.06 197 GLY A O 1
ATOM 1586 N N . LEU A 1 198 ? 10.240 1.975 21.200 1.00 92.44 198 LEU A N 1
ATOM 1587 C CA . LEU A 1 198 ? 10.298 1.339 19.885 1.00 92.44 198 LEU A CA 1
ATOM 1588 C C . LEU A 1 198 ? 9.998 2.352 18.765 1.00 92.44 198 LEU A C 1
ATOM 1590 O O . LEU A 1 198 ? 9.263 3.319 18.991 1.00 92.44 198 LEU A O 1
ATOM 1594 N N . PRO A 1 199 ? 10.525 2.139 17.544 1.00 88.12 199 PRO A N 1
ATOM 1595 C CA . PRO A 1 199 ? 10.179 2.965 16.391 1.00 88.12 199 PRO A CA 1
ATOM 1596 C C . PRO A 1 199 ? 8.701 2.809 16.009 1.00 88.12 199 PRO A C 1
ATOM 1598 O O . PRO A 1 199 ? 8.071 1.790 16.304 1.00 88.12 199 PRO A O 1
ATOM 1601 N N . ASP A 1 200 ? 8.167 3.814 15.313 1.00 91.00 200 ASP A N 1
ATOM 1602 C CA . ASP A 1 200 ? 6.817 3.793 14.747 1.00 91.00 200 ASP A CA 1
ATOM 1603 C C . ASP A 1 200 ? 6.649 2.587 13.792 1.00 91.00 200 ASP A C 1
ATOM 1605 O O . ASP A 1 200 ? 7.356 2.519 12.783 1.00 91.00 200 ASP A O 1
ATOM 1609 N N . PRO A 1 201 ? 5.698 1.661 14.040 1.00 88.56 201 PRO A N 1
ATOM 1610 C CA . PRO A 1 201 ? 5.411 0.544 13.136 1.00 88.56 201 PRO A CA 1
ATOM 1611 C C . PRO A 1 201 ? 4.841 0.974 11.795 1.00 88.56 201 PRO A C 1
ATOM 1613 O O . PRO A 1 201 ? 4.858 0.189 10.856 1.00 88.56 201 PRO A O 1
ATOM 1616 N N . TYR A 1 202 ? 4.286 2.181 11.709 1.00 92.00 202 TYR A N 1
ATOM 1617 C CA . TYR A 1 202 ? 3.775 2.739 10.467 1.00 92.00 202 TYR A CA 1
ATOM 1618 C C . TYR A 1 202 ? 4.132 4.233 10.373 1.00 92.00 202 TYR A C 1
ATOM 1620 O O . TYR A 1 202 ? 3.313 5.105 10.703 1.00 92.00 202 TYR A O 1
ATOM 1628 N N . PRO A 1 203 ? 5.362 4.571 9.942 1.00 89.69 203 PRO A N 1
ATOM 1629 C CA . PRO A 1 203 ? 5.856 5.950 9.906 1.00 89.69 203 PRO A CA 1
ATOM 1630 C C . PRO A 1 203 ? 5.341 6.761 8.702 1.00 89.69 203 PRO A C 1
ATOM 1632 O O . PRO A 1 203 ? 5.765 7.893 8.489 1.00 89.69 203 PRO A O 1
ATOM 1635 N N . PHE A 1 204 ? 4.418 6.216 7.910 1.00 90.31 204 PHE A N 1
ATOM 1636 C CA . PHE A 1 204 ? 3.993 6.812 6.645 1.00 90.31 204 PHE A CA 1
ATOM 1637 C C . PHE A 1 204 ? 2.943 7.907 6.825 1.00 90.31 204 PHE A C 1
ATOM 1639 O O . PHE A 1 204 ? 2.052 7.818 7.678 1.00 90.31 204 PHE A O 1
ATOM 1646 N N . PHE A 1 205 ? 3.030 8.926 5.973 1.00 86.00 205 PHE A N 1
ATOM 1647 C CA . PHE A 1 205 ? 2.037 9.983 5.852 1.00 86.00 205 PHE A CA 1
ATOM 1648 C C . PHE A 1 205 ? 1.137 9.699 4.648 1.00 86.00 205 PHE A C 1
ATOM 1650 O O . PHE A 1 205 ? 1.602 9.645 3.515 1.00 86.00 205 PHE A O 1
ATOM 1657 N N . LEU A 1 206 ? -0.160 9.513 4.896 1.00 93.88 206 LEU A N 1
ATOM 1658 C CA . LEU A 1 206 ? -1.139 9.299 3.834 1.00 93.88 206 LEU A CA 1
ATOM 1659 C C . LEU A 1 206 ? -1.741 10.645 3.428 1.00 93.88 206 LEU A C 1
ATOM 1661 O O . LEU A 1 206 ? -2.743 11.081 3.994 1.00 93.88 206 LEU A O 1
ATOM 1665 N N . ALA A 1 207 ? -1.092 11.311 2.473 1.00 95.56 207 ALA A N 1
ATOM 1666 C CA . ALA A 1 207 ? -1.603 12.536 1.867 1.00 95.56 207 ALA A CA 1
ATOM 1667 C C . ALA A 1 207 ? -2.903 12.283 1.085 1.00 95.56 207 ALA A C 1
ATOM 1669 O O . ALA A 1 207 ? -3.224 11.147 0.734 1.00 95.56 207 ALA A O 1
ATOM 1670 N N . GLU A 1 208 ? -3.630 13.351 0.752 1.00 96.31 208 GLU A N 1
ATOM 1671 C CA . GLU A 1 208 ? -4.902 13.268 0.019 1.00 96.31 208 GLU A CA 1
ATOM 1672 C C . GLU A 1 208 ? -4.781 12.474 -1.292 1.00 96.31 208 GLU A C 1
ATOM 1674 O O . GLU A 1 208 ? -5.596 11.592 -1.555 1.00 96.31 208 GLU A O 1
ATOM 1679 N N . ALA A 1 209 ? -3.716 12.700 -2.068 1.00 97.25 209 ALA A N 1
ATOM 1680 C CA . ALA A 1 209 ? -3.467 11.954 -3.301 1.00 97.25 209 ALA A CA 1
ATOM 1681 C C . ALA A 1 209 ? -3.237 10.452 -3.049 1.00 97.25 209 ALA A C 1
ATOM 1683 O O . ALA A 1 209 ? -3.706 9.616 -3.819 1.00 97.25 209 ALA A O 1
ATOM 1684 N N . VAL A 1 210 ? -2.570 10.091 -1.948 1.00 97.94 210 VAL A N 1
ATOM 1685 C CA . VAL A 1 210 ? -2.366 8.688 -1.557 1.00 97.94 210 VAL A CA 1
ATOM 1686 C C . VAL A 1 210 ? -3.689 8.054 -1.123 1.00 97.94 210 VAL A C 1
ATOM 1688 O O . VAL A 1 210 ? -4.004 6.941 -1.534 1.00 97.94 210 VAL A O 1
ATOM 1691 N N . ILE A 1 211 ? -4.518 8.772 -0.358 1.00 97.81 211 ILE A N 1
ATOM 1692 C CA . ILE A 1 211 ? -5.866 8.312 0.012 1.00 97.81 211 ILE A CA 1
ATOM 1693 C C . ILE A 1 211 ? -6.747 8.119 -1.230 1.00 97.81 211 ILE A C 1
ATOM 1695 O O . ILE A 1 211 ? -7.490 7.139 -1.298 1.00 97.81 211 ILE A O 1
ATOM 1699 N N . ALA A 1 212 ? -6.646 8.994 -2.234 1.00 97.94 212 ALA A N 1
ATOM 1700 C CA . ALA A 1 212 ? -7.365 8.841 -3.498 1.00 97.94 212 ALA A CA 1
ATOM 1701 C C . ALA A 1 212 ? -6.936 7.570 -4.255 1.00 97.94 212 ALA A C 1
ATOM 1703 O O . ALA A 1 212 ? -7.792 6.812 -4.712 1.00 97.94 212 ALA A O 1
ATOM 1704 N N . LYS A 1 213 ? -5.628 7.285 -4.317 1.00 98.62 213 LYS A N 1
ATOM 1705 C CA . LYS A 1 213 ? -5.085 6.045 -4.898 1.00 98.62 213 LYS A CA 1
ATOM 1706 C C . LYS A 1 213 ? -5.578 4.798 -4.160 1.00 98.62 213 LYS A C 1
ATOM 1708 O O . LYS A 1 213 ? -6.076 3.866 -4.788 1.00 98.62 213 LYS A O 1
ATOM 1713 N N . LEU A 1 214 ? -5.515 4.804 -2.827 1.00 98.50 214 LEU A N 1
ATOM 1714 C CA . LEU A 1 214 ? -6.022 3.713 -1.987 1.00 98.50 214 LEU A CA 1
ATOM 1715 C C . LEU A 1 214 ? -7.534 3.499 -2.172 1.00 98.50 214 LEU A C 1
ATOM 1717 O O . LEU A 1 214 ? -7.997 2.363 -2.265 1.00 98.50 214 LEU A O 1
ATOM 1721 N N . THR A 1 215 ? -8.299 4.588 -2.289 1.00 98.00 215 THR A N 1
ATOM 1722 C CA . THR A 1 215 ? -9.743 4.543 -2.565 1.00 98.00 215 THR A CA 1
ATOM 1723 C C . THR A 1 215 ? -10.028 3.890 -3.916 1.00 98.00 215 THR A C 1
ATOM 1725 O O . THR A 1 215 ? -10.928 3.056 -4.008 1.00 98.00 215 THR A O 1
ATOM 1728 N N . LEU A 1 216 ? -9.251 4.224 -4.952 1.00 97.94 216 LEU A N 1
ATOM 1729 C CA . LEU A 1 216 ? -9.393 3.636 -6.284 1.00 97.94 216 LEU A CA 1
ATOM 1730 C C . LEU A 1 216 ? -9.111 2.127 -6.272 1.00 97.94 216 LEU A C 1
ATOM 1732 O O . LEU A 1 216 ? -9.903 1.350 -6.806 1.00 97.94 216 LEU A O 1
ATOM 1736 N N . ILE A 1 217 ? -8.027 1.703 -5.609 1.00 98.06 217 ILE A N 1
ATOM 1737 C CA . ILE A 1 217 ? -7.707 0.280 -5.414 1.00 98.06 217 ILE A CA 1
ATOM 1738 C C . ILE A 1 217 ? -8.875 -0.433 -4.726 1.00 98.06 217 ILE A C 1
ATOM 1740 O O . ILE A 1 217 ? -9.345 -1.465 -5.209 1.00 98.06 217 ILE A O 1
ATOM 1744 N N . HIS A 1 218 ? -9.383 0.140 -3.633 1.00 97.50 218 HIS A N 1
ATOM 1745 C CA . HIS A 1 218 ? -10.490 -0.436 -2.877 1.00 97.50 218 HIS A CA 1
ATOM 1746 C C . HIS A 1 218 ? -11.751 -0.623 -3.736 1.00 97.50 218 HIS A C 1
ATOM 1748 O O . HIS A 1 218 ? -12.373 -1.686 -3.702 1.00 97.50 218 HIS A O 1
ATOM 1754 N N . GLN A 1 219 ? -12.100 0.377 -4.553 1.00 95.75 219 GLN A N 1
ATOM 1755 C CA . GLN A 1 219 ? -13.233 0.310 -5.480 1.00 95.75 219 GLN A CA 1
ATOM 1756 C C . GLN A 1 219 ? -13.062 -0.815 -6.506 1.00 95.75 219 GLN A C 1
ATOM 1758 O O . GLN A 1 219 ? -13.952 -1.652 -6.656 1.00 95.75 219 GLN A O 1
ATOM 1763 N N . TRP A 1 220 ? -11.905 -0.900 -7.167 1.00 96.19 220 TRP A N 1
ATOM 1764 C CA . TRP A 1 220 ? -11.660 -1.934 -8.177 1.00 96.19 220 TRP A CA 1
ATOM 1765 C C . TRP A 1 220 ? -11.665 -3.350 -7.603 1.00 96.19 220 TRP A C 1
ATOM 1767 O O . TRP A 1 220 ? -12.135 -4.273 -8.275 1.00 96.19 220 TRP A O 1
ATOM 1777 N N . VAL A 1 221 ? -11.185 -3.525 -6.368 1.00 94.12 221 VAL A N 1
ATOM 1778 C CA . VAL A 1 221 ? -11.270 -4.798 -5.638 1.00 94.12 221 VAL A CA 1
ATOM 1779 C C . VAL A 1 221 ? -12.728 -5.150 -5.325 1.00 94.12 221 VAL A C 1
ATOM 1781 O O . VAL A 1 221 ? -13.149 -6.282 -5.576 1.00 94.12 221 VAL A O 1
ATOM 1784 N N . ALA A 1 222 ? -13.521 -4.194 -4.833 1.00 91.69 222 ALA A N 1
ATOM 1785 C CA . ALA A 1 222 ? -14.931 -4.410 -4.505 1.00 91.69 222 ALA A CA 1
ATOM 1786 C C . ALA A 1 222 ? -15.788 -4.754 -5.739 1.00 91.69 222 ALA A C 1
ATOM 1788 O O . ALA A 1 222 ? -16.646 -5.640 -5.671 1.00 91.69 222 ALA A O 1
ATOM 1789 N N . GLU A 1 223 ? -15.531 -4.110 -6.881 1.00 90.50 223 GLU A N 1
ATOM 1790 C CA . GLU A 1 223 ? -16.202 -4.393 -8.158 1.00 90.50 223 GLU A CA 1
ATOM 1791 C C . GLU A 1 223 ? -15.977 -5.841 -8.614 1.00 90.50 223 GLU A C 1
ATOM 1793 O O . GLU A 1 223 ? -16.924 -6.540 -8.979 1.00 90.50 223 GLU A O 1
ATOM 1798 N N . VAL A 1 224 ? -14.729 -6.319 -8.552 1.00 85.94 224 VAL A N 1
ATOM 1799 C CA . VAL A 1 224 ? -14.392 -7.697 -8.944 1.00 85.94 224 VAL A CA 1
ATOM 1800 C C . VAL A 1 224 ? -14.967 -8.707 -7.953 1.00 85.94 224 VAL A C 1
ATOM 1802 O O . VAL A 1 224 ? -15.500 -9.732 -8.375 1.00 85.94 224 VAL A O 1
ATOM 1805 N N . GLY A 1 225 ? -14.919 -8.412 -6.649 1.00 77.50 225 GLY A N 1
ATOM 1806 C CA . GLY A 1 225 ? -15.526 -9.259 -5.618 1.00 77.50 225 GLY A CA 1
ATOM 1807 C C . GLY A 1 225 ? -17.038 -9.418 -5.799 1.00 77.50 225 GLY A C 1
ATOM 1808 O O . GLY A 1 225 ? -17.559 -10.529 -5.692 1.00 77.50 225 GLY A O 1
ATOM 1809 N N . SER A 1 226 ? -17.728 -8.333 -6.157 1.00 72.38 226 SER A N 1
ATOM 1810 C CA . SER A 1 226 ? -19.170 -8.345 -6.436 1.00 72.38 226 SER A CA 1
ATOM 1811 C C . SER A 1 226 ? -19.496 -9.141 -7.704 1.00 72.38 226 SER A C 1
ATOM 1813 O O . SER A 1 226 ? -20.407 -9.967 -7.703 1.00 72.38 226 SER A O 1
ATOM 1815 N N . ALA A 1 227 ? -18.720 -8.961 -8.778 1.00 66.06 227 ALA A N 1
ATOM 1816 C CA . ALA A 1 227 ? -18.895 -9.719 -10.018 1.00 66.06 227 ALA A CA 1
ATOM 1817 C C . ALA A 1 227 ? -18.654 -11.229 -9.825 1.00 66.06 227 ALA A C 1
ATOM 1819 O O . ALA A 1 227 ? -19.393 -12.048 -10.372 1.00 66.06 227 ALA A O 1
ATOM 1820 N N . ALA A 1 228 ? -17.662 -11.605 -9.010 1.00 60.62 228 ALA A N 1
ATOM 1821 C CA . ALA A 1 228 ? -17.386 -13.000 -8.670 1.00 60.62 228 ALA A CA 1
ATOM 1822 C C . ALA A 1 228 ? -18.514 -13.634 -7.836 1.00 60.62 228 ALA A C 1
ATOM 1824 O O . ALA A 1 228 ? -18.860 -14.789 -8.068 1.00 60.62 228 ALA A O 1
ATOM 1825 N N . GLN A 1 229 ? -19.130 -12.884 -6.914 1.00 54.38 229 GLN A N 1
ATOM 1826 C CA . GLN A 1 229 ? -20.295 -13.352 -6.151 1.00 54.38 229 GLN A CA 1
ATOM 1827 C C . GLN A 1 229 ? -21.538 -13.552 -7.026 1.00 54.38 229 GLN A C 1
ATOM 1829 O O . GLN A 1 229 ? -22.286 -14.496 -6.798 1.00 54.38 229 GLN A O 1
ATOM 1834 N N . ILE A 1 230 ? -21.746 -12.714 -8.048 1.00 56.00 230 ILE A N 1
ATOM 1835 C CA . ILE A 1 230 ? -22.852 -12.876 -9.009 1.00 56.00 230 ILE A CA 1
ATOM 1836 C C . ILE A 1 230 ? -22.630 -14.103 -9.915 1.00 56.00 230 ILE A C 1
ATOM 1838 O O . ILE A 1 230 ? -23.592 -14.756 -10.317 1.00 56.00 230 ILE A O 1
ATOM 1842 N N . ALA A 1 231 ? -21.374 -14.433 -10.232 1.00 48.62 231 ALA A N 1
ATOM 1843 C CA . ALA A 1 231 ? -21.020 -15.544 -11.117 1.00 48.62 231 ALA A CA 1
ATOM 1844 C C . ALA A 1 231 ? -21.078 -16.935 -10.455 1.00 48.62 231 ALA A C 1
ATOM 1846 O O . ALA A 1 231 ? -21.094 -17.938 -11.169 1.00 48.62 231 ALA A O 1
ATOM 1847 N N . ILE A 1 232 ? -21.119 -17.020 -9.120 1.00 41.72 232 ILE A N 1
ATOM 1848 C CA . ILE A 1 232 ? -21.331 -18.279 -8.395 1.00 41.72 232 ILE A CA 1
ATOM 1849 C C . ILE A 1 232 ? -22.841 -18.412 -8.147 1.00 41.72 232 ILE A C 1
ATOM 1851 O O . ILE A 1 232 ? -23.366 -17.728 -7.266 1.00 41.72 232 ILE A O 1
ATOM 1855 N N . PRO A 1 233 ? -23.578 -19.254 -8.900 1.00 40.22 233 PRO A N 1
ATOM 1856 C CA . PRO A 1 233 ? -24.990 -19.460 -8.625 1.00 40.22 233 PRO A CA 1
ATOM 1857 C C . PRO A 1 233 ? -25.131 -20.031 -7.217 1.00 40.22 233 PRO A C 1
ATOM 1859 O O . PRO A 1 233 ? -24.491 -21.019 -6.860 1.00 40.22 233 PRO A O 1
ATOM 1862 N N . ASN A 1 234 ? -25.962 -19.363 -6.424 1.00 41.38 234 ASN A N 1
ATOM 1863 C CA . ASN A 1 234 ? -26.315 -19.736 -5.065 1.00 41.38 234 ASN A CA 1
ATOM 1864 C C . ASN A 1 234 ? -26.700 -21.232 -5.047 1.00 41.38 234 ASN A C 1
ATOM 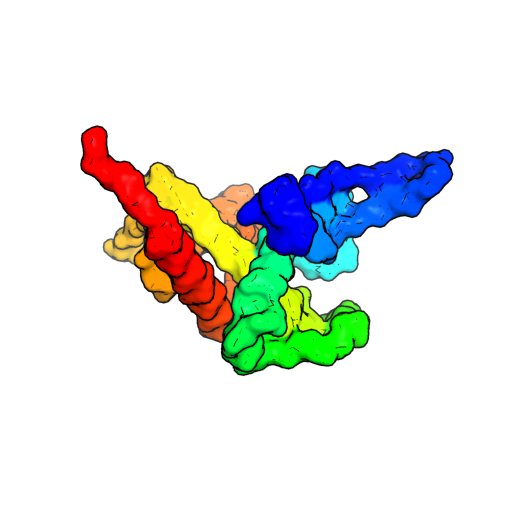1866 O O . ASN A 1 234 ? -27.706 -21.579 -5.675 1.00 41.38 234 ASN A O 1
ATOM 1870 N N . PRO A 1 235 ? -25.952 -22.133 -4.379 1.00 41.44 235 PRO A N 1
ATOM 1871 C CA . PRO A 1 235 ? -26.386 -23.511 -4.190 1.00 41.44 235 PRO A CA 1
ATOM 1872 C C . PRO A 1 235 ? -27.458 -23.506 -3.092 1.00 41.44 235 PRO A C 1
ATOM 1874 O O . PRO A 1 235 ? -27.257 -23.959 -1.969 1.00 41.44 235 PRO A O 1
ATOM 1877 N N . GLY A 1 236 ? -28.590 -22.877 -3.395 1.00 39.12 236 GLY A N 1
ATOM 1878 C CA . GLY A 1 236 ? -29.751 -22.823 -2.533 1.00 39.12 236 GLY A CA 1
ATOM 1879 C C . GLY A 1 236 ? -30.506 -24.140 -2.610 1.00 39.12 236 GLY A C 1
ATOM 1880 O O . GLY A 1 236 ? -31.070 -24.455 -3.651 1.00 39.12 236 GLY A O 1
ATOM 1881 N N . LEU A 1 237 ? -30.492 -24.855 -1.484 1.00 44.19 237 LEU A N 1
ATOM 1882 C CA . LEU A 1 237 ? -31.601 -25.623 -0.907 1.00 44.19 237 LEU A CA 1
ATOM 1883 C C . LEU A 1 237 ? -32.494 -26.383 -1.907 1.00 44.19 237 LEU A C 1
ATOM 1885 O O . LEU A 1 237 ? -33.466 -25.837 -2.430 1.00 44.19 237 LEU A O 1
ATOM 1889 N N . ALA A 1 238 ? -32.210 -27.679 -2.045 1.00 35.91 238 ALA A N 1
ATOM 1890 C CA . ALA A 1 238 ? -33.211 -28.713 -2.296 1.00 35.91 238 ALA A CA 1
ATOM 1891 C C . ALA A 1 238 ? -33.265 -29.642 -1.077 1.00 35.91 238 ALA A C 1
ATOM 1893 O O . ALA A 1 238 ? -32.177 -29.912 -0.515 1.00 35.91 238 ALA A O 1
#